Protein AF-A0A5C8C8S9-F1 (afdb_monomer)

Sequence (190 aa):
MDPWLFRRISVRHLIDGDAFDVIGRVIARTDTDVTLMRRDGRVEVVHVAAIAAAREVPEDDGRHRAAHLVSIESLTAMLERVSRPLATGQRVLVADLPQVQGRHTPNDANIQTHVENPHLSAQLTLCGDWLAIDSIRIAPSANRSSACRDLFDVASTWARARGAVHAWMITDESDNELATDLRALGFVEV

Radius of gyration: 20.8 Å; Cα contacts (8 Å, |Δi|>4): 336; chains: 1; bounding box: 56×30×59 Å

Foldseek 3Di:
DPPQAQFWKWFWFDDPNDTDTDTARFPDDDPFWTWGQHLLRDIDIGTPVGTPDMDGDPPCPDPPDFFVNDDPVNVQVLCVVPHNGDDPQKWKWKAFQDADPDDARFDQDWDWDWDDDPFKIWIWIAHRQEIEGEDIDGDPPDDLLVVVVVCCVVSSVVNNVRNHGMYMYMDGNVPVPNVVSVVVVGIDTD

pLDDT: mean 82.8, std 12.2, range [46.91, 96.56]

Structure (mmCIF, N/CA/C/O backbone):
data_AF-A0A5C8C8S9-F1
#
_entry.id   AF-A0A5C8C8S9-F1
#
loop_
_atom_site.group_PDB
_atom_site.id
_atom_site.type_symbol
_atom_site.label_atom_id
_atom_site.label_alt_id
_atom_site.label_comp_id
_atom_site.label_asym_id
_atom_site.label_entity_id
_atom_site.label_seq_id
_atom_site.pdbx_PDB_ins_code
_atom_site.Cartn_x
_atom_site.Cartn_y
_atom_site.Cartn_z
_atom_site.occupancy
_atom_site.B_iso_or_equiv
_atom_site.auth_seq_id
_atom_site.auth_comp_id
_atom_site.auth_asym_id
_atom_site.auth_atom_id
_atom_site.pdbx_PDB_model_num
ATOM 1 N N . MET A 1 1 ? 5.153 -12.048 -33.751 1.00 56.09 1 MET A N 1
ATOM 2 C CA . MET A 1 1 ? 4.842 -11.327 -32.498 1.00 56.09 1 MET A CA 1
ATOM 3 C C . MET A 1 1 ? 6.170 -11.111 -31.793 1.00 56.09 1 MET A C 1
ATOM 5 O O . MET A 1 1 ? 6.908 -12.081 -31.677 1.00 56.09 1 MET A O 1
ATOM 9 N N . ASP A 1 2 ? 6.530 -9.869 -31.462 1.00 71.06 2 ASP A N 1
ATOM 10 C CA . ASP A 1 2 ? 7.829 -9.559 -30.845 1.00 71.06 2 ASP A CA 1
ATOM 11 C C . ASP A 1 2 ? 7.924 -10.240 -29.467 1.00 71.06 2 ASP A C 1
ATOM 13 O O . ASP A 1 2 ? 7.061 -9.987 -28.622 1.00 71.06 2 ASP A O 1
ATOM 17 N N . PRO A 1 3 ? 8.921 -11.113 -29.226 1.00 73.88 3 PRO A N 1
ATOM 18 C CA . PRO A 1 3 ? 9.033 -11.862 -27.975 1.00 73.88 3 PRO A CA 1
ATOM 19 C C . PRO A 1 3 ? 9.260 -10.970 -26.748 1.00 73.88 3 PRO A C 1
ATOM 21 O O . PRO A 1 3 ? 9.065 -11.431 -25.625 1.00 73.88 3 PRO A O 1
ATOM 24 N N . TRP A 1 4 ? 9.676 -9.716 -26.937 1.00 75.12 4 TRP A N 1
ATOM 25 C CA . TRP A 1 4 ? 9.975 -8.791 -25.845 1.00 75.12 4 TRP A CA 1
ATOM 26 C C . TRP A 1 4 ? 8.775 -7.956 -25.422 1.00 75.12 4 TRP A C 1
ATOM 28 O O . TRP A 1 4 ? 8.758 -7.447 -24.303 1.00 75.12 4 TRP A O 1
ATOM 38 N N . LEU A 1 5 ? 7.768 -7.816 -26.285 1.00 79.44 5 LEU A N 1
ATOM 39 C CA . LEU A 1 5 ? 6.645 -6.929 -26.019 1.00 79.44 5 LEU A CA 1
ATOM 40 C C . LEU A 1 5 ? 5.901 -7.377 -24.754 1.00 79.44 5 LEU A C 1
ATOM 42 O O . LEU A 1 5 ? 5.567 -8.549 -24.578 1.00 79.44 5 LEU A O 1
ATOM 46 N N . PHE A 1 6 ? 5.670 -6.425 -23.853 1.00 78.31 6 PHE A N 1
ATOM 47 C CA . PHE A 1 6 ? 5.094 -6.614 -22.522 1.00 78.31 6 PHE A CA 1
ATOM 48 C C . PHE A 1 6 ? 5.935 -7.433 -21.536 1.00 78.31 6 PHE A C 1
ATOM 50 O O . PHE A 1 6 ? 5.461 -7.677 -20.426 1.00 78.31 6 PHE A O 1
ATOM 57 N N . ARG A 1 7 ? 7.169 -7.825 -21.866 1.00 83.31 7 ARG A N 1
ATOM 58 C CA . ARG A 1 7 ? 8.091 -8.473 -20.920 1.00 83.31 7 ARG A CA 1
ATOM 59 C C . ARG A 1 7 ? 8.839 -7.437 -20.092 1.00 83.31 7 ARG A C 1
ATOM 61 O O . ARG A 1 7 ? 9.101 -6.327 -20.558 1.00 83.31 7 ARG A O 1
ATOM 68 N N . ARG A 1 8 ? 9.191 -7.804 -18.859 1.00 87.31 8 ARG A N 1
ATOM 69 C CA . ARG A 1 8 ? 10.126 -7.034 -18.036 1.00 87.31 8 ARG A CA 1
ATOM 70 C C . ARG A 1 8 ? 11.542 -7.386 -18.481 1.00 87.31 8 ARG A C 1
ATOM 72 O O . ARG A 1 8 ? 11.945 -8.544 -18.441 1.00 87.31 8 ARG A O 1
ATOM 79 N N . ILE A 1 9 ? 12.286 -6.390 -18.936 1.00 92.06 9 ILE A N 1
ATOM 80 C CA . ILE A 1 9 ? 13.625 -6.575 -19.491 1.00 92.06 9 ILE A CA 1
ATOM 81 C C . ILE A 1 9 ? 14.579 -5.625 -18.777 1.00 92.06 9 ILE A C 1
ATOM 83 O O . ILE A 1 9 ? 14.240 -4.481 -18.478 1.00 92.06 9 ILE A O 1
ATOM 87 N N . SER A 1 10 ? 15.771 -6.131 -18.477 1.00 94.62 10 SER A N 1
ATOM 88 C CA . SER A 1 10 ? 16.929 -5.312 -18.140 1.00 94.62 10 SER A CA 1
ATOM 89 C C . SER A 1 10 ? 17.723 -5.109 -19.420 1.00 94.62 10 SER A C 1
ATOM 91 O O . SER A 1 10 ? 18.153 -6.085 -20.038 1.00 94.62 10 SER A O 1
ATOM 93 N N . VAL A 1 11 ? 17.870 -3.853 -19.822 1.00 95.88 11 VAL A N 1
ATOM 94 C CA . VAL A 1 11 ? 18.628 -3.426 -20.993 1.00 95.88 11 VAL A CA 1
ATOM 95 C C . VAL A 1 11 ? 19.866 -2.693 -20.504 1.00 95.88 11 VAL A C 1
ATOM 97 O O . VAL A 1 11 ? 19.756 -1.677 -19.823 1.00 95.88 11 VAL A O 1
ATOM 100 N N . ARG A 1 12 ? 21.036 -3.215 -20.865 1.00 96.56 12 ARG A N 1
ATOM 101 C CA . ARG A 1 12 ? 22.310 -2.521 -20.728 1.00 96.56 12 ARG A CA 1
ATOM 102 C C . ARG A 1 12 ? 22.581 -1.751 -22.006 1.00 96.56 12 ARG A C 1
ATOM 104 O O . ARG A 1 12 ? 22.681 -2.374 -23.066 1.00 96.56 12 ARG A O 1
ATOM 111 N N . HIS A 1 13 ? 22.738 -0.439 -21.914 1.00 95.62 13 HIS A N 1
ATOM 112 C CA . HIS A 1 13 ? 23.039 0.411 -23.059 1.00 95.62 13 HIS A CA 1
ATOM 113 C C . HIS A 1 13 ? 24.236 1.320 -22.809 1.00 95.62 13 HIS A C 1
ATOM 115 O O . HIS A 1 13 ? 24.538 1.667 -21.669 1.00 95.62 13 HIS A O 1
ATOM 121 N N . LEU A 1 14 ? 24.941 1.646 -23.888 1.00 95.19 14 LEU A N 1
ATOM 122 C CA . LEU A 1 14 ? 26.133 2.479 -23.870 1.00 95.19 14 LEU A CA 1
ATOM 123 C C . LEU A 1 14 ? 25.770 3.920 -24.229 1.00 95.19 14 LEU A C 1
ATOM 125 O O . LEU A 1 14 ? 25.164 4.161 -25.272 1.00 95.19 14 LEU A O 1
ATOM 129 N N . ILE A 1 15 ? 26.172 4.869 -23.388 1.00 91.81 15 ILE A N 1
ATOM 130 C CA . ILE A 1 15 ? 26.107 6.308 -23.665 1.00 91.81 15 ILE A CA 1
ATOM 131 C C . ILE A 1 15 ? 27.529 6.834 -23.530 1.00 91.81 15 ILE A C 1
ATOM 133 O O . ILE A 1 15 ? 28.137 6.675 -22.478 1.00 91.81 15 ILE A O 1
ATOM 137 N N . ASP A 1 16 ? 28.081 7.392 -24.608 1.00 91.94 16 ASP A N 1
ATOM 138 C CA . ASP A 1 16 ? 29.443 7.948 -24.643 1.00 91.94 16 ASP A CA 1
ATOM 139 C C . ASP A 1 16 ? 30.546 6.992 -24.134 1.00 91.94 16 ASP A C 1
ATOM 141 O O . ASP A 1 16 ? 31.594 7.410 -23.653 1.00 91.94 16 ASP A O 1
ATOM 145 N N . GLY A 1 17 ? 30.323 5.680 -24.284 1.00 88.44 17 GLY A N 1
ATOM 146 C CA . GLY A 1 17 ? 31.242 4.623 -23.845 1.00 88.44 17 GLY A CA 1
ATOM 147 C C . GLY A 1 17 ? 30.972 4.080 -22.439 1.00 88.44 17 GLY A C 1
ATOM 148 O O . GLY A 1 17 ? 31.482 3.009 -22.108 1.00 88.44 17 GLY A O 1
ATOM 149 N N . ASP A 1 18 ? 30.121 4.740 -21.656 1.00 92.94 18 ASP A N 1
ATOM 150 C CA . ASP A 1 18 ? 29.716 4.300 -20.323 1.00 92.94 18 ASP A CA 1
ATOM 151 C C . ASP A 1 18 ? 28.475 3.403 -20.379 1.00 92.94 18 ASP A C 1
ATOM 153 O O . ASP A 1 18 ? 27.548 3.627 -21.160 1.00 92.94 18 ASP A O 1
ATOM 157 N N . ALA A 1 19 ? 28.448 2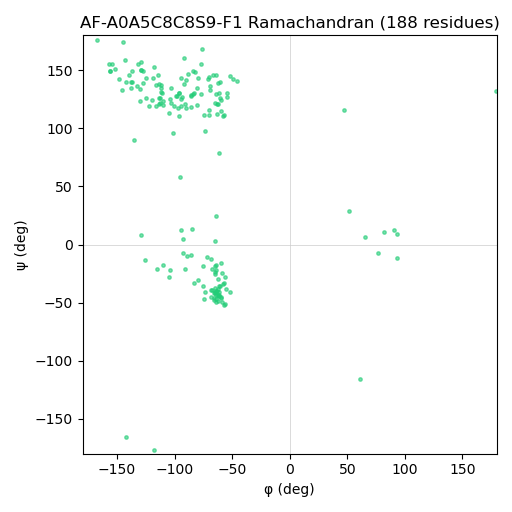.366 -19.539 1.00 94.88 19 ALA A N 1
ATOM 158 C CA . ALA A 1 19 ? 27.356 1.399 -19.493 1.00 94.88 19 ALA A CA 1
ATOM 159 C C . ALA A 1 19 ? 26.310 1.764 -18.435 1.00 94.88 19 ALA A C 1
ATOM 161 O O . ALA A 1 19 ? 26.614 1.852 -17.246 1.00 94.88 19 ALA A O 1
ATOM 162 N N . PHE A 1 20 ? 25.056 1.862 -18.868 1.00 93.56 20 PHE A N 1
ATOM 163 C CA . PHE A 1 20 ? 23.894 2.115 -18.026 1.00 93.56 20 PHE A CA 1
ATOM 164 C C . PHE A 1 20 ? 22.919 0.947 -18.116 1.00 93.56 20 PHE A C 1
ATOM 166 O O . PHE A 1 20 ? 22.741 0.354 -19.179 1.00 93.56 20 PHE A O 1
ATOM 173 N N . ASP A 1 21 ? 22.276 0.616 -16.998 1.00 93.00 21 ASP A N 1
ATOM 174 C CA . ASP A 1 21 ? 21.258 -0.428 -16.938 1.00 93.00 21 ASP A CA 1
ATOM 175 C C . ASP A 1 21 ? 19.879 0.210 -16.712 1.00 93.00 21 ASP A C 1
ATOM 177 O O . ASP A 1 21 ? 19.642 0.900 -15.718 1.00 93.00 21 ASP A O 1
ATOM 181 N N . VAL A 1 22 ? 18.944 -0.065 -17.619 1.00 93.50 22 VAL A N 1
ATOM 182 C CA . VAL A 1 22 ? 17.534 0.321 -17.513 1.00 93.50 22 VAL A CA 1
ATOM 183 C C . VAL A 1 22 ? 16.705 -0.940 -17.335 1.00 93.50 22 VAL A C 1
ATOM 185 O O . VAL A 1 22 ? 16.857 -1.913 -18.071 1.00 93.50 22 VAL A O 1
ATOM 188 N N . ILE A 1 23 ? 15.807 -0.939 -16.352 1.00 91.38 23 ILE A N 1
ATOM 189 C CA . ILE A 1 23 ? 14.879 -2.046 -16.113 1.00 91.38 23 ILE A CA 1
ATOM 190 C C . ILE A 1 23 ? 13.458 -1.521 -16.254 1.00 91.38 23 ILE A C 1
ATOM 192 O O . ILE A 1 23 ? 13.059 -0.594 -15.549 1.00 91.38 23 ILE A O 1
ATOM 196 N N . GLY A 1 24 ? 12.680 -2.150 -17.128 1.00 88.94 24 GLY A N 1
ATOM 197 C CA . GLY A 1 24 ? 11.291 -1.772 -17.347 1.00 88.94 24 GLY A CA 1
ATOM 198 C C . GLY A 1 24 ? 10.517 -2.803 -18.154 1.00 88.94 24 GLY A C 1
ATOM 199 O O . GLY A 1 24 ? 11.065 -3.812 -18.601 1.00 88.94 24 GLY A O 1
ATOM 200 N N . ARG A 1 25 ? 9.218 -2.562 -18.318 1.00 87.50 25 ARG A N 1
ATOM 201 C CA . ARG A 1 25 ? 8.359 -3.340 -19.211 1.00 87.50 25 ARG A CA 1
ATOM 202 C C . ARG A 1 25 ? 8.462 -2.768 -20.620 1.00 87.50 25 ARG A C 1
ATOM 204 O O . ARG A 1 25 ? 8.252 -1.573 -20.793 1.00 87.50 25 ARG A O 1
ATOM 211 N N . VAL A 1 26 ? 8.741 -3.599 -21.621 1.00 92.06 26 VAL A N 1
ATOM 212 C CA . VAL A 1 26 ? 8.756 -3.141 -23.018 1.00 92.06 26 VAL A CA 1
ATOM 213 C C . VAL A 1 26 ? 7.327 -2.843 -23.460 1.00 92.06 26 VAL A C 1
ATOM 215 O O . VAL A 1 26 ? 6.487 -3.744 -23.497 1.00 92.06 26 VAL A O 1
ATOM 218 N N . ILE A 1 27 ? 7.048 -1.582 -23.776 1.00 88.81 27 ILE A N 1
ATOM 219 C CA . ILE A 1 27 ? 5.725 -1.120 -24.224 1.00 88.81 27 ILE A CA 1
ATOM 220 C C . ILE A 1 27 ? 5.674 -0.873 -25.732 1.00 88.81 27 ILE A C 1
ATOM 222 O O . ILE A 1 27 ? 4.601 -0.937 -26.325 1.00 88.81 27 ILE A O 1
ATOM 226 N N . ALA A 1 28 ? 6.829 -0.648 -26.356 1.00 87.50 28 ALA A N 1
ATOM 227 C CA . ALA A 1 28 ? 6.979 -0.576 -27.800 1.00 87.50 28 ALA A CA 1
ATOM 228 C C . ALA A 1 28 ? 8.397 -0.994 -28.194 1.00 87.50 28 ALA A C 1
ATOM 230 O O . ALA A 1 28 ? 9.349 -0.818 -27.429 1.00 87.50 28 ALA A O 1
ATOM 231 N N . ARG A 1 29 ? 8.531 -1.548 -29.396 1.00 91.69 29 ARG A N 1
ATOM 232 C CA . ARG A 1 29 ? 9.820 -1.840 -30.010 1.00 91.69 29 ARG A CA 1
ATOM 233 C C . ARG A 1 29 ? 9.716 -1.649 -31.515 1.00 91.69 29 ARG A C 1
ATOM 235 O O . ARG A 1 29 ? 8.764 -2.115 -32.138 1.00 91.69 29 ARG A O 1
ATOM 242 N N . THR A 1 30 ? 10.690 -0.945 -32.064 1.00 92.06 30 THR A N 1
ATOM 243 C CA . THR A 1 30 ? 10.911 -0.774 -33.498 1.00 92.06 30 THR A CA 1
ATOM 244 C C . THR A 1 30 ? 12.271 -1.373 -33.857 1.00 92.06 30 THR A C 1
ATOM 246 O O . THR A 1 30 ? 12.973 -1.923 -33.003 1.00 92.06 30 THR A O 1
ATOM 249 N N . ASP A 1 31 ? 12.668 -1.250 -35.120 1.00 92.19 31 ASP A N 1
ATOM 250 C CA . ASP A 1 31 ? 14.007 -1.650 -35.557 1.00 92.19 31 ASP A CA 1
ATOM 251 C C . ASP A 1 31 ? 15.110 -0.751 -34.966 1.00 92.19 31 ASP A C 1
ATOM 253 O O . ASP A 1 31 ? 16.269 -1.158 -34.887 1.00 92.19 31 ASP A O 1
ATOM 257 N N . THR A 1 32 ? 14.757 0.462 -34.528 1.00 95.38 32 THR A N 1
ATOM 258 C CA . THR A 1 32 ? 15.695 1.469 -34.012 1.00 95.38 32 THR A CA 1
ATOM 259 C C . THR A 1 32 ? 15.652 1.616 -32.503 1.00 95.38 32 THR A C 1
ATOM 261 O O . THR A 1 32 ? 16.673 1.966 -31.916 1.00 95.38 32 THR A O 1
ATOM 264 N N . ASP A 1 33 ? 14.513 1.331 -31.868 1.00 95.56 33 ASP A N 1
ATOM 265 C CA . ASP A 1 33 ? 14.248 1.731 -30.489 1.00 95.56 33 ASP A CA 1
ATOM 266 C C . ASP A 1 33 ? 13.538 0.649 -29.679 1.00 95.56 33 ASP A C 1
ATOM 268 O O . ASP A 1 33 ? 12.669 -0.077 -30.166 1.00 95.56 33 ASP A O 1
ATOM 272 N N . VAL A 1 34 ? 13.868 0.598 -28.392 1.00 95.00 34 VAL A N 1
ATOM 273 C CA . VAL A 1 34 ? 13.127 -0.138 -27.369 1.00 95.00 34 VAL A CA 1
ATOM 274 C C . VAL A 1 34 ? 12.586 0.868 -26.365 1.00 95.00 34 VAL A C 1
ATOM 276 O O . VAL A 1 34 ? 13.346 1.570 -25.703 1.00 95.00 34 VAL A O 1
ATOM 279 N N . THR A 1 35 ? 11.265 0.929 -26.233 1.00 94.25 35 THR A N 1
ATOM 280 C CA . THR A 1 35 ? 10.593 1.787 -25.257 1.00 94.25 35 THR A CA 1
ATOM 281 C C . THR A 1 35 ? 10.240 0.973 -24.019 1.00 94.25 35 THR A C 1
ATOM 283 O O . THR A 1 35 ? 9.448 0.027 -24.088 1.00 94.25 35 THR A O 1
ATOM 286 N N . LEU A 1 36 ? 10.813 1.352 -22.878 1.00 92.81 36 LEU A N 1
ATOM 287 C CA . LEU A 1 36 ? 10.603 0.708 -21.587 1.00 92.81 36 LEU A CA 1
ATOM 288 C C . LEU A 1 36 ? 9.816 1.625 -20.652 1.00 92.81 36 LEU A C 1
ATOM 290 O O . LEU A 1 36 ? 10.197 2.768 -20.427 1.00 92.81 36 LEU A O 1
ATOM 294 N N . MET A 1 37 ? 8.759 1.103 -20.040 1.00 86.19 37 MET A N 1
ATOM 295 C CA . MET A 1 37 ? 8.112 1.736 -18.895 1.00 86.19 37 MET A CA 1
ATOM 296 C C . MET A 1 37 ? 8.770 1.235 -17.608 1.00 86.19 37 MET A C 1
ATOM 298 O O . MET A 1 37 ? 8.760 0.034 -17.317 1.00 86.19 37 MET A O 1
ATOM 302 N N . ARG A 1 38 ? 9.383 2.148 -16.860 1.00 84.06 38 ARG A N 1
ATOM 303 C CA . ARG A 1 38 ? 10.052 1.886 -15.582 1.00 84.06 38 ARG A CA 1
ATOM 304 C C . ARG A 1 38 ? 9.016 1.704 -14.465 1.00 84.06 38 ARG A C 1
ATOM 306 O O . ARG A 1 38 ? 7.830 1.968 -14.644 1.00 84.06 38 ARG A O 1
ATOM 313 N N . ARG A 1 39 ? 9.460 1.222 -13.297 1.00 73.00 39 ARG A N 1
ATOM 314 C CA . ARG A 1 39 ? 8.580 0.981 -12.132 1.00 73.00 39 ARG A CA 1
ATOM 315 C C . ARG A 1 39 ? 7.924 2.261 -11.600 1.00 73.00 39 ARG A C 1
ATOM 317 O O . ARG A 1 39 ? 6.841 2.179 -11.047 1.00 73.00 39 ARG A O 1
ATOM 324 N N . ASP A 1 40 ? 8.582 3.403 -11.755 1.00 68.69 40 ASP A N 1
ATOM 325 C CA . ASP A 1 40 ? 8.107 4.732 -11.350 1.00 68.69 40 ASP A CA 1
ATOM 326 C C . ASP A 1 40 ? 7.198 5.398 -12.405 1.00 68.69 40 ASP A C 1
ATOM 328 O O . ASP A 1 40 ? 7.002 6.611 -12.369 1.00 68.69 40 ASP A O 1
ATOM 332 N N . GLY A 1 41 ? 6.720 4.633 -13.395 1.00 66.62 41 GLY A N 1
ATOM 333 C CA . GLY A 1 41 ? 5.855 5.115 -14.474 1.00 66.62 41 GLY A CA 1
ATOM 334 C C . GLY A 1 41 ? 6.578 5.908 -15.568 1.00 66.62 41 GLY A C 1
ATOM 335 O O . GLY A 1 41 ? 5.985 6.202 -16.607 1.00 66.62 41 GLY A O 1
ATOM 336 N N . ARG A 1 42 ? 7.869 6.233 -15.396 1.00 77.25 42 ARG A N 1
ATOM 337 C CA . ARG A 1 42 ? 8.642 6.958 -16.413 1.00 77.25 42 ARG A CA 1
ATOM 338 C C . ARG A 1 42 ? 8.908 6.080 -17.629 1.00 77.25 42 ARG A C 1
ATOM 340 O O . ARG A 1 42 ? 9.168 4.882 -17.512 1.00 77.25 42 ARG A O 1
ATOM 347 N N . VAL A 1 43 ? 8.887 6.699 -18.804 1.00 86.56 43 VAL A N 1
ATOM 348 C CA . VAL A 1 43 ? 9.206 6.037 -20.069 1.00 86.56 43 VAL A CA 1
ATOM 349 C C . VAL A 1 43 ? 10.645 6.349 -20.450 1.00 86.56 43 VAL A C 1
ATOM 351 O O . VAL A 1 43 ? 11.037 7.510 -20.508 1.00 86.56 43 VAL A O 1
ATOM 354 N N . GLU A 1 44 ? 11.408 5.301 -20.729 1.00 92.75 44 GLU A N 1
ATOM 355 C CA . GLU A 1 44 ? 12.769 5.369 -21.243 1.00 92.75 44 GLU A CA 1
ATOM 356 C C . GLU A 1 44 ? 12.791 4.839 -22.679 1.00 92.75 44 GLU A C 1
ATOM 358 O O . GLU A 1 44 ? 12.182 3.806 -22.974 1.00 92.75 44 GLU A O 1
ATOM 363 N N . VAL A 1 45 ? 13.509 5.519 -23.570 1.00 95.50 45 VAL A N 1
ATOM 364 C CA . VAL A 1 45 ? 13.736 5.057 -24.943 1.00 95.50 45 VAL A CA 1
ATOM 365 C C . VAL A 1 45 ? 15.208 4.718 -25.092 1.00 95.50 45 VAL A C 1
ATOM 367 O O . VAL A 1 45 ? 16.071 5.565 -24.882 1.00 95.50 45 VAL A O 1
ATOM 370 N N . VAL A 1 46 ? 15.491 3.471 -25.456 1.00 96.38 46 VAL A N 1
ATOM 371 C CA . VAL A 1 46 ? 16.851 2.983 -25.668 1.00 96.38 46 VAL A CA 1
ATOM 372 C C . VAL A 1 46 ? 17.032 2.644 -27.140 1.00 96.38 46 VAL A C 1
ATOM 374 O O . VAL A 1 46 ? 16.338 1.773 -27.665 1.00 96.38 46 VAL A O 1
ATOM 377 N N . HIS A 1 47 ? 17.994 3.294 -27.793 1.00 96.12 47 HIS A N 1
ATOM 378 C CA . HIS A 1 47 ? 18.370 2.960 -29.164 1.00 96.12 47 HIS A CA 1
ATOM 379 C C . HIS A 1 47 ? 18.946 1.543 -29.236 1.00 96.12 47 HIS A C 1
ATOM 381 O O . HIS A 1 47 ? 19.890 1.215 -28.518 1.00 96.12 47 HIS A O 1
ATOM 387 N N . VAL A 1 48 ? 18.434 0.720 -30.151 1.00 94.62 48 VAL A N 1
ATOM 388 C CA . VAL A 1 48 ? 18.867 -0.671 -30.372 1.00 94.62 48 VAL A CA 1
ATOM 389 C C . VAL A 1 48 ? 20.372 -0.751 -30.633 1.00 94.62 48 VAL A C 1
ATOM 391 O O . VAL A 1 48 ? 21.033 -1.639 -30.105 1.00 94.62 48 VAL A O 1
ATOM 394 N N . ALA A 1 49 ? 20.930 0.213 -31.371 1.00 95.75 49 ALA A N 1
ATOM 395 C CA . ALA A 1 49 ? 22.365 0.288 -31.655 1.00 95.75 49 ALA A CA 1
ATOM 396 C C . ALA A 1 49 ? 23.237 0.518 -30.405 1.00 95.75 49 ALA A C 1
ATOM 398 O O . ALA A 1 49 ? 24.416 0.175 -30.413 1.00 95.75 49 ALA A O 1
ATOM 399 N N . ALA A 1 50 ? 22.668 1.082 -29.337 1.00 95.31 50 ALA A N 1
ATOM 400 C CA . ALA A 1 50 ? 23.361 1.317 -28.076 1.00 95.31 50 ALA A CA 1
ATOM 401 C C . ALA A 1 50 ? 23.254 0.129 -27.106 1.00 95.31 50 ALA A C 1
ATOM 403 O O . ALA A 1 50 ? 23.932 0.126 -26.081 1.00 95.31 50 ALA A O 1
ATOM 404 N N . ILE A 1 51 ? 22.412 -0.873 -27.387 1.00 95.88 51 ILE A N 1
ATOM 405 C CA . ILE A 1 51 ? 22.186 -2.006 -26.483 1.00 95.88 51 ILE A CA 1
ATOM 406 C C . ILE A 1 51 ? 23.389 -2.952 -26.525 1.00 95.88 51 ILE A C 1
ATOM 408 O O . ILE A 1 51 ? 23.609 -3.663 -27.502 1.00 95.88 51 ILE A O 1
ATOM 412 N N . ALA A 1 52 ? 24.132 -3.011 -25.423 1.00 95.94 52 ALA A N 1
ATOM 413 C CA . ALA A 1 52 ? 25.233 -3.953 -25.244 1.00 95.94 52 ALA A CA 1
ATOM 414 C C . ALA A 1 52 ? 24.746 -5.332 -24.773 1.00 95.94 52 ALA A C 1
ATOM 416 O O . ALA A 1 52 ? 25.342 -6.354 -25.108 1.00 95.94 52 ALA A O 1
ATOM 417 N N . ALA A 1 53 ? 23.670 -5.375 -23.982 1.00 95.56 53 ALA A N 1
ATOM 418 C CA . ALA A 1 53 ? 23.047 -6.618 -23.545 1.00 95.56 53 ALA A CA 1
ATOM 419 C C . ALA A 1 53 ? 21.576 -6.396 -23.183 1.00 95.56 53 ALA A C 1
ATOM 421 O O . ALA A 1 53 ? 21.199 -5.342 -22.678 1.00 95.56 53 ALA A O 1
ATOM 422 N N . ALA A 1 54 ? 20.750 -7.420 -23.372 1.00 93.69 54 ALA A N 1
ATOM 423 C CA . ALA A 1 54 ? 19.384 -7.442 -22.869 1.00 93.69 54 ALA A CA 1
ATOM 424 C C . ALA A 1 54 ? 19.077 -8.820 -22.290 1.00 93.69 54 ALA A C 1
ATOM 426 O O . ALA A 1 54 ? 19.466 -9.842 -22.859 1.00 93.69 54 ALA A O 1
ATOM 427 N N . ARG A 1 55 ? 18.372 -8.853 -21.160 1.00 93.69 55 ARG A N 1
ATOM 428 C CA . ARG A 1 55 ? 17.877 -10.100 -20.569 1.00 93.69 55 ARG A CA 1
ATOM 429 C C . ARG A 1 55 ? 16.450 -9.936 -20.084 1.00 93.69 55 ARG A C 1
ATOM 431 O O . ARG A 1 55 ? 16.113 -8.912 -19.483 1.00 93.69 55 ARG A O 1
ATOM 438 N N . GLU A 1 56 ? 15.639 -10.966 -20.304 1.00 90.00 56 GLU A N 1
ATOM 439 C CA . GLU A 1 56 ? 14.364 -11.078 -19.605 1.00 90.00 56 GLU A CA 1
ATOM 440 C C . GLU A 1 56 ? 14.661 -11.152 -18.107 1.00 90.00 56 GLU A C 1
ATOM 442 O O . GLU A 1 56 ? 15.493 -11.936 -17.642 1.00 90.00 56 GLU A O 1
ATOM 447 N N . VAL A 1 57 ? 14.022 -10.261 -17.365 1.00 83.81 57 VAL A N 1
ATOM 448 C CA . VAL A 1 57 ? 14.012 -10.294 -15.913 1.00 83.81 57 VAL A CA 1
ATOM 449 C C . VAL A 1 57 ? 12.667 -10.903 -15.564 1.00 83.81 57 VAL A C 1
ATOM 451 O O . VAL A 1 57 ? 11.654 -10.315 -15.955 1.00 83.81 57 VAL A O 1
ATOM 454 N N . PRO A 1 58 ? 12.625 -12.056 -14.868 1.00 75.62 58 PRO A N 1
ATOM 455 C CA . PRO A 1 58 ? 11.373 -12.578 -14.347 1.00 75.62 58 PRO A CA 1
ATOM 456 C C . PRO A 1 58 ? 10.600 -11.446 -13.678 1.00 75.62 58 PRO A C 1
ATOM 458 O O . PRO A 1 58 ? 11.201 -10.574 -13.038 1.00 75.62 58 PRO A O 1
ATOM 461 N N . GLU A 1 59 ? 9.281 -11.413 -13.858 1.00 62.75 59 GLU A N 1
ATOM 462 C CA . GLU A 1 59 ? 8.482 -10.576 -12.977 1.00 62.75 59 GLU A CA 1
ATOM 463 C C . GLU A 1 59 ? 8.796 -11.055 -11.563 1.00 62.75 59 GLU A C 1
ATOM 465 O O . GLU A 1 59 ? 8.585 -12.212 -11.219 1.00 62.75 59 GLU A O 1
ATOM 470 N N . ASP A 1 60 ? 9.480 -10.201 -10.809 1.00 55.38 60 ASP A N 1
ATOM 471 C CA . ASP A 1 60 ? 9.702 -10.443 -9.401 1.00 55.38 60 ASP A CA 1
ATOM 472 C C . ASP A 1 60 ? 8.292 -10.532 -8.815 1.00 55.38 60 ASP A C 1
ATOM 474 O O . ASP A 1 60 ? 7.580 -9.525 -8.841 1.00 55.38 60 ASP A O 1
ATOM 478 N N . ASP A 1 61 ? 7.889 -11.702 -8.307 1.00 47.94 61 ASP A N 1
ATOM 479 C CA . ASP A 1 61 ? 6.665 -11.914 -7.505 1.00 47.94 61 ASP A CA 1
ATOM 480 C C . ASP A 1 61 ? 6.727 -11.134 -6.170 1.00 47.94 61 ASP A C 1
ATOM 482 O O . ASP A 1 61 ? 6.114 -11.501 -5.174 1.00 47.94 61 ASP A O 1
ATOM 486 N N . GLY A 1 62 ? 7.531 -10.069 -6.156 1.00 48.62 62 GLY A N 1
ATOM 487 C CA . GLY A 1 62 ? 8.070 -9.353 -5.036 1.00 48.62 62 GLY A CA 1
ATOM 488 C C . GLY A 1 62 ? 8.654 -10.305 -4.006 1.00 48.62 62 GLY A C 1
ATOM 489 O O . GLY A 1 62 ? 7.949 -10.933 -3.218 1.00 48.62 62 GLY A O 1
ATOM 490 N N . ARG A 1 63 ? 9.966 -10.227 -3.797 1.00 48.03 63 ARG A N 1
ATOM 491 C CA . ARG A 1 63 ? 10.391 -10.147 -2.394 1.00 48.03 63 ARG A CA 1
ATOM 492 C C . ARG A 1 63 ? 9.785 -8.871 -1.812 1.00 48.03 63 ARG A C 1
ATOM 494 O O . ARG A 1 63 ? 10.437 -7.832 -1.750 1.00 48.03 63 ARG A O 1
ATOM 501 N N . HIS A 1 64 ? 8.502 -8.943 -1.468 1.00 58.34 64 HIS A N 1
ATOM 502 C CA . HIS A 1 64 ? 7.796 -7.908 -0.753 1.00 58.34 64 HIS A CA 1
ATOM 503 C C . HIS A 1 64 ? 8.481 -7.820 0.599 1.00 58.34 64 HIS A C 1
ATOM 505 O O . HIS A 1 64 ? 8.512 -8.771 1.382 1.00 58.34 64 HIS A O 1
ATOM 511 N N . ARG A 1 65 ? 9.151 -6.692 0.808 1.00 58.84 65 ARG A N 1
ATOM 512 C CA . ARG A 1 65 ? 9.717 -6.351 2.101 1.00 58.84 65 ARG A CA 1
ATOM 513 C C . ARG A 1 65 ? 8.525 -6.248 3.044 1.00 58.84 65 ARG A C 1
ATOM 515 O O . ARG A 1 65 ? 7.617 -5.484 2.751 1.00 58.84 65 ARG A O 1
ATOM 522 N N . ALA A 1 66 ? 8.510 -7.052 4.104 1.00 67.88 66 ALA A N 1
ATOM 523 C CA . ALA A 1 66 ? 7.417 -7.040 5.071 1.00 67.88 66 ALA A CA 1
ATOM 524 C C . ALA A 1 66 ? 7.117 -5.599 5.511 1.00 67.88 66 ALA A C 1
ATOM 526 O O . ALA A 1 66 ? 8.054 -4.808 5.656 1.00 67.88 66 ALA A O 1
ATOM 527 N N . ALA A 1 67 ? 5.844 -5.260 5.711 1.00 73.31 67 ALA A N 1
ATOM 528 C CA . ALA A 1 67 ? 5.396 -3.885 5.935 1.00 73.31 67 ALA A CA 1
ATOM 529 C C . ALA A 1 67 ? 6.186 -3.195 7.062 1.00 73.31 67 ALA A C 1
ATOM 531 O O . ALA A 1 67 ? 6.625 -2.057 6.924 1.00 73.31 67 ALA A O 1
ATOM 532 N N . HIS A 1 68 ? 6.461 -3.937 8.137 1.00 73.06 68 HIS A N 1
ATOM 533 C CA . HIS A 1 68 ? 7.212 -3.482 9.312 1.00 73.06 68 HIS A CA 1
ATOM 534 C C . HIS A 1 68 ? 8.703 -3.210 9.062 1.00 73.06 68 HIS A C 1
ATOM 536 O O . HIS A 1 68 ? 9.387 -2.650 9.912 1.00 73.06 68 HIS A O 1
ATOM 542 N N . LEU A 1 69 ? 9.242 -3.635 7.919 1.00 75.38 69 LEU A N 1
ATOM 543 C CA . LEU A 1 69 ? 10.620 -3.359 7.525 1.00 75.38 69 LEU A CA 1
ATOM 544 C C . LEU A 1 69 ? 10.734 -2.093 6.673 1.00 75.38 69 LEU A C 1
ATOM 546 O O . LEU A 1 69 ? 11.863 -1.709 6.355 1.00 75.38 69 LEU A O 1
ATOM 550 N N . VAL A 1 70 ? 9.629 -1.473 6.249 1.00 74.62 70 VAL A N 1
ATOM 551 C CA . VAL A 1 70 ? 9.658 -0.200 5.516 1.00 74.62 70 VAL A CA 1
ATOM 552 C C . VAL A 1 70 ? 10.116 0.910 6.456 1.00 74.62 70 VAL A C 1
ATOM 554 O O . VAL A 1 70 ? 9.670 0.990 7.594 1.00 74.62 70 VAL A O 1
ATOM 557 N N . SER A 1 71 ? 11.054 1.749 6.001 1.00 74.25 71 SER A N 1
ATOM 558 C CA . SER A 1 71 ? 11.549 2.836 6.846 1.00 74.25 71 SER A CA 1
ATOM 559 C C . SER A 1 71 ? 10.447 3.857 7.104 1.00 74.25 71 SER A C 1
ATOM 561 O O . SER A 1 71 ? 9.650 4.162 6.213 1.00 74.25 71 SER A O 1
ATOM 563 N N . ILE A 1 72 ? 10.456 4.445 8.300 1.00 70.62 72 ILE A N 1
ATOM 564 C CA . ILE A 1 72 ? 9.520 5.512 8.659 1.00 70.62 72 ILE A CA 1
ATOM 565 C C . ILE A 1 72 ? 9.598 6.699 7.689 1.00 70.62 72 ILE A C 1
ATOM 567 O O . ILE A 1 72 ? 8.580 7.279 7.356 1.00 70.62 72 ILE A O 1
ATOM 571 N N . GLU A 1 73 ? 10.778 6.998 7.137 1.00 72.38 73 GLU A N 1
ATOM 572 C CA . GLU A 1 73 ? 10.958 8.023 6.100 1.00 72.38 73 GLU A CA 1
ATOM 573 C C . GLU A 1 73 ? 10.172 7.702 4.817 1.00 72.38 73 GLU A C 1
ATOM 575 O O . GLU A 1 73 ? 9.490 8.569 4.272 1.00 72.38 73 GLU A O 1
ATOM 580 N N . SER A 1 74 ? 10.207 6.445 4.359 1.00 73.38 74 SER A N 1
ATOM 581 C CA . SER A 1 74 ? 9.437 6.016 3.183 1.00 73.38 74 SER A CA 1
ATOM 582 C C . SER A 1 74 ? 7.934 6.049 3.461 1.00 73.38 74 SER A C 1
ATOM 584 O O . SER A 1 74 ? 7.161 6.466 2.600 1.00 73.38 74 SER A O 1
ATOM 586 N N . LEU A 1 75 ? 7.518 5.644 4.667 1.00 74.00 75 LEU A N 1
ATOM 587 C CA . LEU A 1 75 ? 6.125 5.743 5.109 1.00 74.00 75 LEU A CA 1
ATOM 588 C C . LEU A 1 75 ? 5.662 7.203 5.163 1.00 74.00 75 LEU A C 1
ATOM 590 O O . LEU A 1 75 ? 4.590 7.504 4.653 1.00 74.00 75 LEU A O 1
ATOM 594 N N . THR A 1 76 ? 6.480 8.119 5.684 1.00 74.25 76 THR A N 1
ATOM 595 C CA . THR A 1 76 ? 6.185 9.559 5.720 1.00 74.25 76 THR A CA 1
ATOM 596 C C . THR A 1 76 ? 6.053 10.151 4.320 1.00 74.25 76 THR A C 1
ATOM 598 O O . THR A 1 76 ? 5.083 10.850 4.046 1.00 74.25 76 THR A O 1
ATOM 601 N N . ALA A 1 77 ? 6.946 9.815 3.388 1.00 76.94 77 ALA A N 1
ATOM 602 C CA . ALA A 1 77 ? 6.808 10.269 2.003 1.00 76.94 77 ALA A CA 1
ATOM 603 C C . ALA A 1 77 ? 5.512 9.745 1.346 1.00 76.94 77 ALA A C 1
ATOM 605 O O . ALA A 1 77 ? 4.864 10.452 0.572 1.00 76.94 77 ALA A O 1
ATOM 606 N N . MET A 1 78 ? 5.098 8.514 1.674 1.00 75.50 78 MET A N 1
ATOM 607 C CA . MET A 1 78 ? 3.800 7.989 1.246 1.00 75.50 78 MET A CA 1
ATOM 608 C C . MET A 1 78 ? 2.634 8.719 1.928 1.00 75.50 78 MET A C 1
ATOM 610 O O . MET A 1 78 ? 1.660 9.018 1.239 1.00 75.50 78 MET A O 1
ATOM 614 N N . LEU A 1 79 ? 2.742 9.061 3.223 1.00 75.56 79 LEU A N 1
ATOM 615 C CA . LEU A 1 79 ? 1.733 9.812 4.002 1.00 75.56 79 LEU A CA 1
ATOM 616 C C . LEU A 1 79 ? 1.439 11.138 3.367 1.00 75.56 79 LEU A C 1
ATOM 618 O O . LEU A 1 79 ? 0.286 11.443 3.101 1.00 75.56 79 LEU A O 1
ATOM 622 N N . GLU A 1 80 ? 2.488 11.896 3.095 1.00 74.94 80 GLU A N 1
ATOM 623 C CA . GLU A 1 80 ? 2.379 13.239 2.546 1.00 74.94 80 GLU A CA 1
ATOM 624 C C . GLU A 1 80 ? 1.751 13.243 1.147 1.00 74.94 80 GLU A C 1
ATOM 626 O O . GLU A 1 80 ? 1.189 14.252 0.725 1.00 74.94 80 GLU A O 1
ATOM 631 N N . ARG A 1 81 ? 1.790 12.112 0.427 1.00 70.38 81 ARG A N 1
ATOM 632 C CA . ARG A 1 81 ? 1.161 11.967 -0.892 1.00 70.38 81 ARG A CA 1
ATOM 633 C C . ARG A 1 81 ? -0.347 11.709 -0.833 1.00 70.38 81 ARG A C 1
ATOM 635 O O . ARG A 1 81 ? -1.044 12.055 -1.787 1.00 70.38 81 ARG A O 1
ATOM 642 N N . VAL A 1 82 ? -0.851 11.055 0.215 1.00 70.31 82 VAL A N 1
ATOM 643 C CA . VAL A 1 82 ? -2.275 10.653 0.314 1.00 70.31 82 VAL A CA 1
ATOM 644 C C . VAL A 1 82 ? -3.044 11.334 1.434 1.00 70.31 82 VAL A C 1
ATOM 646 O O . VAL A 1 82 ? -4.269 11.384 1.399 1.00 70.31 82 VAL A O 1
ATOM 649 N N . SER A 1 83 ? -2.329 11.845 2.423 1.00 67.88 83 SER A N 1
ATOM 650 C CA . SER A 1 83 ? -2.849 12.362 3.676 1.00 67.88 83 SER A CA 1
ATOM 651 C C . SER A 1 83 ? -2.039 13.592 4.096 1.00 67.88 83 SER A C 1
ATOM 653 O O . SER A 1 83 ? -1.319 14.205 3.309 1.00 67.88 83 SER A O 1
ATOM 655 N N . ARG A 1 84 ? -2.198 13.991 5.354 1.00 70.75 84 ARG A N 1
ATOM 656 C CA . ARG A 1 84 ? -1.455 15.080 5.987 1.00 70.75 84 ARG A CA 1
ATOM 657 C C . ARG A 1 84 ? -0.188 14.556 6.680 1.00 70.75 84 ARG A C 1
ATOM 659 O O . ARG A 1 84 ? -0.138 13.373 7.019 1.00 70.75 84 ARG A O 1
ATOM 666 N N . PRO A 1 85 ? 0.795 15.432 6.962 1.00 73.88 85 PRO A N 1
ATOM 667 C CA . PRO A 1 85 ? 1.918 15.088 7.828 1.00 73.88 85 PRO A CA 1
ATOM 668 C C . PRO A 1 85 ? 1.440 14.518 9.169 1.00 73.88 85 PRO A C 1
ATOM 670 O O . PRO A 1 85 ? 0.416 14.963 9.701 1.00 73.88 85 PRO A O 1
ATOM 673 N N . LEU A 1 86 ? 2.188 13.559 9.720 1.00 76.31 86 LEU A N 1
ATOM 674 C CA . LEU A 1 86 ? 1.912 13.013 11.050 1.00 76.31 86 LEU A CA 1
ATOM 675 C C . LEU A 1 86 ? 1.988 14.124 12.095 1.00 76.31 86 LEU A C 1
ATOM 677 O O . LEU A 1 86 ? 3.000 14.815 12.217 1.00 76.31 86 LEU A O 1
ATOM 681 N N . ALA A 1 87 ? 0.915 14.284 12.861 1.00 81.38 87 ALA A N 1
ATOM 682 C CA . ALA A 1 87 ? 0.913 15.161 14.018 1.00 81.38 87 ALA A CA 1
ATOM 683 C C . ALA A 1 87 ? 1.631 14.496 15.202 1.00 81.38 87 ALA A C 1
ATOM 685 O O . ALA A 1 87 ? 1.689 13.270 15.318 1.00 81.38 87 ALA A O 1
ATOM 686 N N . THR A 1 88 ? 2.147 15.317 16.116 1.00 81.44 88 THR A N 1
ATOM 687 C CA . THR A 1 88 ? 2.702 14.847 17.391 1.00 81.44 88 THR A CA 1
ATOM 688 C C . THR A 1 88 ? 1.672 13.996 18.135 1.00 81.44 88 THR A C 1
ATOM 690 O O . THR A 1 88 ? 0.532 14.427 18.295 1.00 81.44 88 THR A O 1
ATOM 693 N N . GLY A 1 89 ? 2.071 12.808 18.599 1.00 81.62 89 GLY A N 1
ATOM 694 C CA . GLY A 1 89 ? 1.166 11.870 19.277 1.00 81.62 89 GLY A CA 1
ATOM 695 C C . GLY A 1 89 ? 0.324 11.011 18.326 1.00 81.62 89 GLY A C 1
ATOM 696 O O . GLY A 1 89 ? -0.604 10.338 18.765 1.00 81.62 89 GLY A O 1
ATOM 697 N N . GLN A 1 90 ? 0.623 11.007 17.025 1.00 85.19 90 GLN A N 1
ATOM 698 C CA . GLN A 1 90 ? 0.093 10.005 16.105 1.00 85.19 90 GLN A CA 1
ATOM 699 C C . GLN A 1 90 ? 1.078 8.847 15.934 1.00 85.19 90 GLN A C 1
ATOM 701 O O . GLN A 1 90 ? 2.291 9.043 15.882 1.00 85.19 90 GLN A O 1
ATOM 706 N N . ARG A 1 91 ? 0.534 7.637 15.818 1.00 86.06 91 ARG A N 1
ATOM 707 C CA . ARG A 1 91 ? 1.255 6.389 15.558 1.00 86.06 91 ARG A CA 1
ATOM 708 C C . ARG A 1 91 ? 0.857 5.850 14.198 1.00 86.06 91 ARG A C 1
ATOM 710 O O . ARG A 1 91 ? -0.302 5.973 13.799 1.00 86.06 91 ARG A O 1
ATOM 717 N N . VAL A 1 92 ? 1.805 5.223 13.512 1.00 88.06 92 VAL A N 1
ATOM 718 C CA . VAL A 1 92 ? 1.541 4.507 12.265 1.00 88.06 92 VAL A CA 1
ATOM 719 C C . VAL A 1 92 ? 1.531 3.021 12.558 1.00 88.06 92 VAL A C 1
ATOM 721 O O . VAL A 1 92 ? 2.509 2.456 13.040 1.00 88.06 92 VAL A O 1
ATOM 724 N N . LEU A 1 93 ? 0.406 2.390 12.253 1.00 90.56 93 LEU A N 1
ATOM 725 C CA . LEU A 1 93 ? 0.255 0.949 12.283 1.00 90.56 93 LEU A CA 1
ATOM 726 C C . LEU A 1 93 ? 0.292 0.430 10.849 1.00 90.56 93 LEU A C 1
ATOM 728 O O . LEU A 1 93 ? -0.396 0.975 9.987 1.00 90.56 93 LEU A O 1
ATOM 732 N N . VAL A 1 94 ? 1.041 -0.640 10.593 1.00 92.06 94 VAL A N 1
ATOM 733 C CA . VAL A 1 94 ? 1.139 -1.290 9.279 1.00 92.06 94 VAL A CA 1
ATOM 734 C C . VAL A 1 94 ? 0.861 -2.784 9.374 1.00 92.06 94 VAL A C 1
ATOM 736 O O . VAL A 1 94 ? 1.177 -3.411 10.379 1.00 92.06 94 VAL A O 1
ATOM 739 N N . ALA A 1 95 ? 0.311 -3.372 8.319 1.00 92.12 95 ALA A N 1
ATOM 740 C CA . ALA A 1 95 ? 0.071 -4.806 8.208 1.00 92.12 95 ALA A CA 1
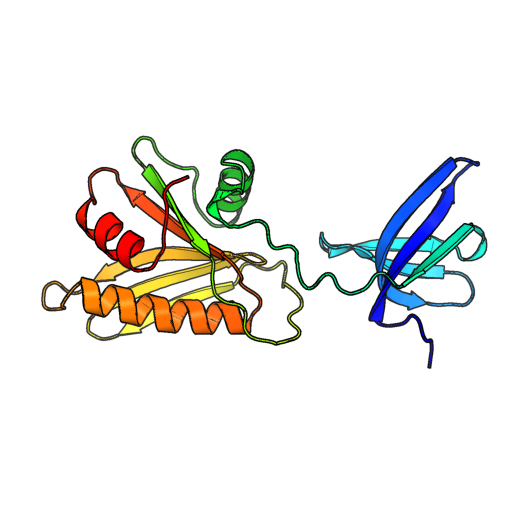ATOM 741 C C . ALA A 1 95 ? 0.449 -5.315 6.815 1.00 92.12 95 ALA A C 1
ATOM 743 O O . ALA A 1 95 ? 0.307 -4.603 5.819 1.00 92.12 95 ALA A O 1
ATOM 744 N N . ASP A 1 96 ? 0.880 -6.571 6.740 1.00 90.19 96 ASP A N 1
ATOM 745 C CA . ASP A 1 96 ? 0.998 -7.287 5.473 1.00 90.19 96 ASP A CA 1
ATOM 746 C C . ASP A 1 96 ? -0.373 -7.828 5.050 1.00 90.19 96 ASP A C 1
ATOM 748 O O . ASP A 1 96 ? -1.100 -8.420 5.851 1.00 90.19 96 ASP A O 1
ATOM 752 N N . LEU A 1 97 ? -0.724 -7.646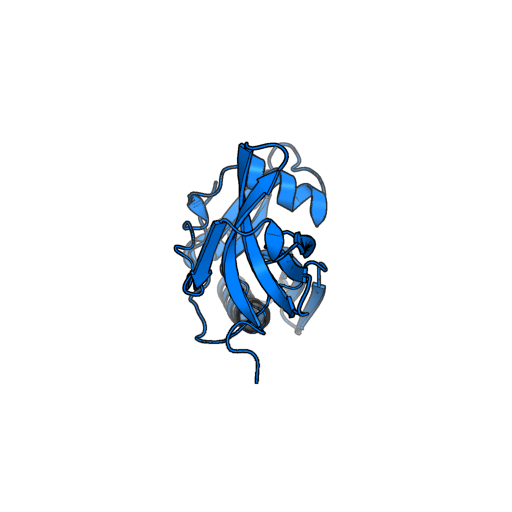 3.777 1.00 86.19 97 LEU A N 1
ATOM 753 C CA . LEU A 1 97 ? -1.910 -8.246 3.181 1.00 86.19 97 LEU A CA 1
ATOM 754 C C . LEU A 1 97 ? -1.507 -9.542 2.465 1.00 86.19 97 LEU A C 1
ATOM 756 O O . LEU A 1 97 ? -0.573 -9.536 1.659 1.00 86.19 97 LEU A O 1
ATOM 760 N N . PRO A 1 98 ? -2.198 -10.670 2.709 1.00 72.88 98 PRO A N 1
ATOM 761 C CA . PRO A 1 98 ? -1.885 -11.915 2.019 1.00 72.88 98 PRO A CA 1
ATOM 762 C C . PRO A 1 98 ? -2.064 -11.744 0.506 1.00 72.88 98 PRO A C 1
ATOM 764 O O . PRO A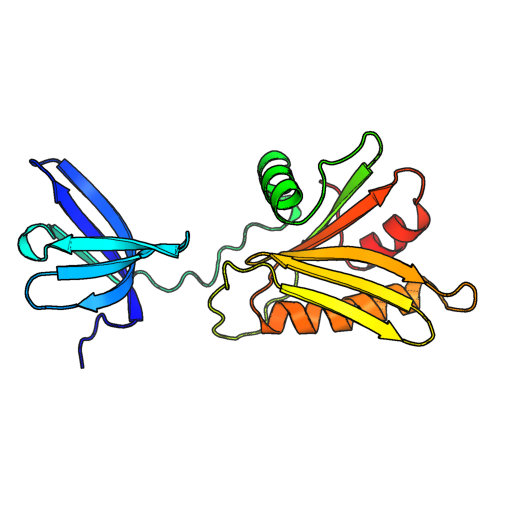 1 98 ? -3.019 -11.125 0.050 1.00 72.88 98 PRO A O 1
ATOM 767 N N . GLN A 1 99 ? -1.182 -12.310 -0.310 1.00 62.47 99 GLN A N 1
ATOM 768 C CA . GLN A 1 99 ? -1.292 -12.171 -1.766 1.00 62.47 99 GLN A CA 1
ATOM 769 C C . GLN A 1 99 ? -2.571 -12.839 -2.299 1.00 62.47 99 GLN A C 1
ATOM 771 O O . GLN A 1 99 ? -3.023 -13.860 -1.776 1.00 62.47 99 GLN A O 1
ATOM 776 N N . VAL A 1 100 ? -3.175 -12.264 -3.339 1.00 56.84 100 VAL A N 1
ATOM 777 C CA . VAL A 1 100 ? -4.086 -12.997 -4.234 1.00 56.84 100 VAL A CA 1
ATOM 778 C C . VAL A 1 100 ? -3.285 -13.257 -5.499 1.00 56.84 100 VAL A C 1
ATOM 780 O O . VAL A 1 100 ? -2.744 -12.315 -6.069 1.00 56.84 100 VAL A O 1
ATOM 783 N N . GLN A 1 101 ? -3.174 -14.515 -5.933 1.00 48.44 101 GLN A N 1
ATOM 784 C CA . GLN A 1 101 ? -2.540 -14.825 -7.216 1.00 48.44 101 GLN A C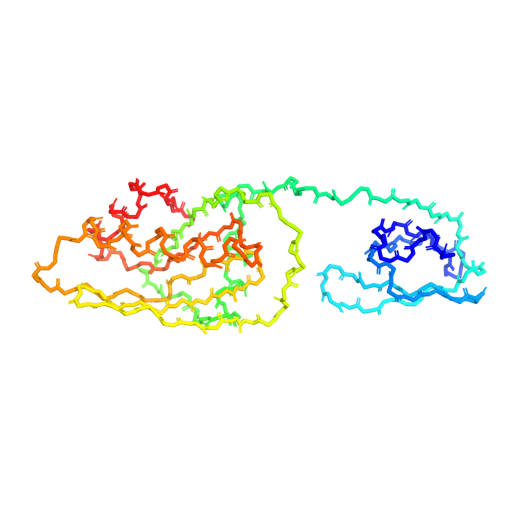A 1
ATOM 785 C C . GLN A 1 101 ? -3.287 -14.081 -8.327 1.00 48.44 101 GLN A C 1
ATOM 787 O O . GLN A 1 101 ? -4.445 -14.379 -8.616 1.00 48.44 101 GLN A O 1
ATOM 792 N N . GLY A 1 102 ? -2.642 -13.080 -8.919 1.00 48.78 102 GLY A N 1
ATOM 793 C CA . GLY A 1 102 ? -3.301 -12.199 -9.868 1.00 48.78 102 GLY A CA 1
ATOM 794 C C . GLY A 1 102 ? -2.364 -11.127 -10.399 1.00 48.78 102 GLY A C 1
ATOM 795 O O . GLY A 1 102 ? -1.650 -10.459 -9.660 1.00 48.78 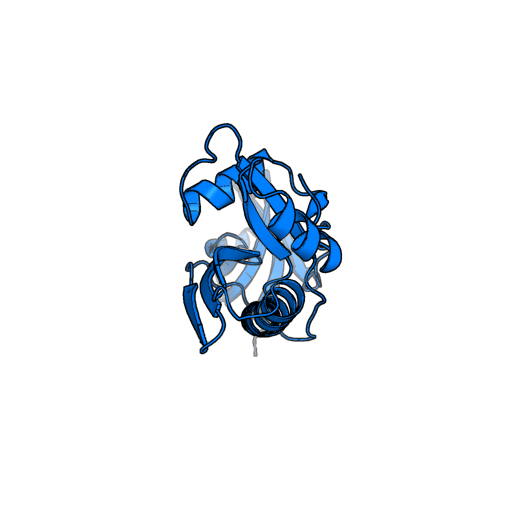102 GLY A O 1
ATOM 796 N N . ARG A 1 103 ? -2.373 -10.972 -11.720 1.00 46.91 103 ARG A N 1
ATOM 797 C CA . ARG A 1 103 ? -1.574 -9.997 -12.458 1.00 46.91 103 ARG A CA 1
ATOM 798 C C . ARG A 1 103 ? -2.169 -8.601 -12.247 1.00 46.91 103 ARG A C 1
ATOM 800 O O . ARG A 1 103 ? -3.108 -8.236 -12.951 1.00 46.91 103 ARG A O 1
ATOM 807 N N . HIS A 1 104 ? -1.630 -7.816 -11.317 1.00 51.81 104 HIS A N 1
ATOM 808 C CA . HIS A 1 104 ? -2.002 -6.408 -11.169 1.00 51.81 104 HIS A CA 1
ATOM 809 C C . HIS A 1 104 ? -0.836 -5.490 -11.500 1.00 51.81 104 HIS A C 1
ATOM 811 O O . HIS A 1 104 ? 0.268 -5.625 -10.985 1.00 51.81 104 HIS A O 1
ATOM 817 N N . THR A 1 105 ? -1.095 -4.558 -12.414 1.00 49.75 105 THR A N 1
ATOM 818 C CA . THR A 1 105 ? -0.194 -3.433 -12.656 1.00 49.75 105 THR A CA 1
ATOM 819 C C . THR A 1 105 ? -0.590 -2.365 -11.642 1.00 49.75 105 THR A C 1
ATOM 821 O O . THR A 1 105 ? -1.755 -1.958 -11.677 1.00 49.75 105 THR A O 1
ATOM 824 N N . PRO A 1 106 ? 0.302 -1.950 -10.726 1.00 50.41 106 PRO A N 1
ATOM 825 C CA . PRO A 1 106 ? 0.010 -0.848 -9.822 1.00 50.41 106 PRO A CA 1
ATOM 826 C C . PRO A 1 106 ? -0.386 0.367 -10.659 1.00 50.41 106 PRO A C 1
ATOM 828 O O . PRO A 1 106 ? 0.310 0.717 -11.612 1.00 50.41 106 PRO A O 1
ATOM 831 N N . ASN A 1 107 ? -1.534 0.959 -10.352 1.00 50.22 107 ASN A N 1
ATOM 832 C CA . ASN A 1 107 ? -1.894 2.254 -10.906 1.00 50.22 107 ASN A CA 1
ATOM 833 C C . ASN A 1 107 ? -1.233 3.323 -10.027 1.00 50.22 107 ASN A C 1
ATOM 835 O O . ASN A 1 107 ? -1.379 3.280 -8.807 1.00 50.22 107 ASN A O 1
ATOM 839 N N . ASP A 1 108 ? -0.516 4.270 -10.633 1.00 52.56 108 ASP A N 1
ATOM 840 C CA . ASP A 1 108 ? 0.128 5.373 -9.905 1.00 52.56 108 ASP A CA 1
ATOM 841 C C . ASP A 1 108 ? -0.883 6.411 -9.385 1.00 52.56 108 ASP A C 1
ATOM 843 O O . ASP A 1 108 ? -0.532 7.277 -8.581 1.00 52.56 108 ASP A O 1
ATOM 847 N N . ALA A 1 109 ? -2.145 6.329 -9.820 1.00 65.50 109 ALA A N 1
ATOM 848 C CA . ALA A 1 109 ? -3.221 7.157 -9.298 1.00 65.50 109 ALA A CA 1
ATOM 849 C C . ALA A 1 109 ? -3.704 6.659 -7.929 1.00 65.50 109 ALA A C 1
ATOM 851 O O . ALA A 1 109 ? -4.078 5.495 -7.772 1.00 65.50 109 ALA A O 1
ATOM 852 N N . ASN A 1 110 ? -3.785 7.578 -6.964 1.00 78.06 110 ASN A N 1
ATOM 853 C CA . ASN A 1 110 ? -4.458 7.321 -5.697 1.00 78.06 110 ASN A CA 1
ATOM 854 C C . ASN A 1 110 ? -5.953 7.090 -5.956 1.00 78.06 110 ASN A C 1
ATOM 856 O O . ASN A 1 110 ? -6.627 7.961 -6.509 1.00 78.06 110 ASN A O 1
ATOM 860 N N . ILE A 1 111 ? -6.480 5.934 -5.553 1.00 82.50 111 ILE A N 1
ATOM 861 C CA . ILE A 1 111 ? -7.911 5.631 -5.678 1.00 82.50 111 ILE A CA 1
ATOM 862 C C . ILE A 1 111 ? -8.541 5.751 -4.302 1.00 82.50 111 ILE A C 1
ATOM 864 O O . ILE A 1 111 ? -8.269 4.936 -3.425 1.00 82.50 111 ILE A O 1
ATOM 868 N N . GLN A 1 112 ? -9.408 6.742 -4.129 1.00 88.25 112 GLN A N 1
ATOM 869 C CA . GLN A 1 112 ? -10.182 6.910 -2.906 1.00 88.25 112 GLN A CA 1
ATOM 870 C C . GLN A 1 112 ? -11.528 6.203 -3.025 1.00 88.25 112 GLN A C 1
ATOM 872 O O . GLN A 1 112 ? -12.191 6.271 -4.061 1.00 88.25 112 GLN A O 1
ATOM 877 N N . THR A 1 113 ? -11.942 5.536 -1.956 1.00 90.38 113 THR A N 1
ATOM 878 C CA . THR A 1 113 ? -13.276 4.952 -1.841 1.00 90.38 113 THR A CA 1
ATOM 879 C C . THR A 1 113 ? -13.783 5.082 -0.414 1.00 90.38 113 THR A C 1
ATOM 881 O O . THR A 1 113 ? -13.014 5.220 0.534 1.00 90.38 113 THR A O 1
ATOM 884 N N . HIS A 1 114 ? -15.098 5.010 -0.268 1.00 92.12 114 HIS A N 1
ATOM 885 C CA . HIS A 1 114 ? -15.780 5.017 1.017 1.00 92.12 114 HIS A CA 1
ATOM 886 C C . HIS A 1 114 ? -16.493 3.682 1.212 1.00 92.12 114 HIS A C 1
ATOM 888 O O . HIS A 1 114 ? -17.092 3.155 0.271 1.00 92.12 114 HIS A O 1
ATOM 894 N N . VAL A 1 115 ? -16.406 3.125 2.415 1.00 89.62 115 VAL A N 1
ATOM 895 C CA . VAL A 1 115 ? -17.150 1.933 2.832 1.00 89.62 115 VAL A CA 1
ATOM 896 C C . VAL A 1 115 ? -18.141 2.365 3.895 1.00 89.62 115 VAL A C 1
ATOM 898 O O . VAL A 1 115 ? -17.752 2.952 4.900 1.00 89.62 115 VAL A O 1
ATOM 901 N N . GLU A 1 116 ? -19.415 2.051 3.694 1.00 90.69 116 GLU A N 1
ATOM 902 C CA . GLU A 1 116 ? -20.472 2.399 4.638 1.00 90.69 116 GLU A CA 1
ATOM 903 C C . GLU A 1 116 ? -21.441 1.243 4.825 1.00 90.69 116 GLU A C 1
ATOM 905 O O . GLU A 1 116 ? -21.888 0.611 3.867 1.00 90.69 116 GLU A O 1
ATOM 910 N N . ASN A 1 117 ? -21.775 0.981 6.082 1.00 85.50 117 ASN A N 1
ATOM 911 C CA . ASN A 1 117 ? -22.877 0.125 6.482 1.00 85.50 117 ASN A CA 1
ATOM 912 C C . ASN A 1 117 ? -23.511 0.689 7.776 1.00 85.50 117 ASN A C 1
ATOM 914 O O . ASN A 1 117 ? -22.989 1.643 8.353 1.00 85.50 117 ASN A O 1
ATOM 918 N N . PRO A 1 118 ? -24.624 0.122 8.277 1.00 87.06 118 PRO A N 1
ATOM 919 C CA . PRO A 1 118 ? -25.299 0.645 9.472 1.00 87.06 118 PRO A CA 1
ATOM 920 C C . PRO A 1 118 ? -24.452 0.675 10.757 1.00 87.06 118 PRO A C 1
ATOM 922 O O . PRO A 1 118 ? -24.836 1.317 11.734 1.00 87.06 118 PRO A O 1
ATOM 925 N N . HIS A 1 119 ? -23.332 -0.044 10.786 1.00 86.50 119 HIS A N 1
ATOM 926 C CA . HIS A 1 119 ? -22.480 -0.228 11.956 1.00 86.50 119 HIS A CA 1
ATOM 927 C C . HIS A 1 119 ? -21.138 0.497 11.847 1.00 86.50 119 HIS A C 1
ATOM 929 O O . HIS A 1 119 ? -20.487 0.697 12.874 1.00 86.50 119 HIS A O 1
ATOM 935 N N . LEU A 1 120 ? -20.718 0.899 10.645 1.00 92.19 120 LEU A N 1
ATOM 936 C CA . LEU A 1 120 ? -19.455 1.593 10.430 1.00 92.19 120 LEU A CA 1
ATOM 937 C C . LEU A 1 120 ? -19.436 2.417 9.139 1.00 92.19 120 LEU A C 1
ATOM 939 O O . LEU A 1 120 ? -20.090 2.089 8.151 1.00 92.19 120 LEU A O 1
ATOM 943 N N . SER A 1 121 ? -18.584 3.434 9.127 1.00 91.69 121 SER A N 1
ATOM 944 C CA . SER A 1 121 ? -18.178 4.155 7.923 1.00 91.69 121 SER A CA 1
ATOM 945 C C . SER A 1 121 ? -16.660 4.317 7.911 1.00 91.69 121 SER A C 1
ATOM 947 O O . SER A 1 121 ? -16.090 4.670 8.946 1.00 91.69 121 SER A O 1
ATOM 949 N N . ALA A 1 122 ? -16.007 4.104 6.774 1.00 91.50 122 ALA A N 1
ATOM 950 C CA . ALA A 1 122 ? -14.564 4.240 6.645 1.00 91.50 122 ALA A CA 1
ATOM 951 C C . ALA A 1 122 ? -14.157 4.849 5.303 1.00 91.50 122 ALA A C 1
ATOM 953 O O . ALA A 1 122 ? -14.687 4.478 4.256 1.00 91.50 122 ALA A O 1
ATOM 954 N N . GLN A 1 123 ? -13.162 5.731 5.352 1.00 91.88 123 GLN A N 1
ATOM 955 C CA . GLN A 1 123 ? -12.510 6.279 4.166 1.00 91.88 123 GLN A CA 1
ATOM 956 C C . GLN A 1 123 ? -11.242 5.474 3.882 1.00 91.88 123 GLN A C 1
ATOM 958 O O . GLN A 1 123 ? -10.436 5.253 4.789 1.00 91.88 123 GLN A O 1
ATOM 963 N N . LEU A 1 124 ? -11.078 5.043 2.633 1.00 91.94 124 LEU A N 1
ATOM 964 C CA . LEU A 1 124 ? -9.956 4.231 2.178 1.00 91.94 124 LEU A CA 1
ATOM 965 C C . LEU A 1 124 ? -9.255 4.904 0.997 1.00 91.94 124 LEU A C 1
ATOM 967 O O . LEU A 1 124 ? -9.917 5.421 0.093 1.00 91.94 124 LEU A O 1
ATOM 971 N N . THR A 1 125 ? -7.932 4.784 0.942 1.00 88.56 125 THR A N 1
ATOM 972 C CA . THR A 1 125 ? -7.128 5.217 -0.204 1.00 88.56 125 THR A CA 1
ATOM 973 C C . THR A 1 125 ? -6.188 4.100 -0.644 1.00 88.56 125 THR A C 1
ATOM 975 O O . THR A 1 125 ? -5.370 3.621 0.132 1.00 88.56 125 THR A O 1
ATOM 978 N N . LEU A 1 126 ? -6.260 3.689 -1.908 1.00 85.44 126 LEU A N 1
ATOM 979 C CA . LEU A 1 126 ? -5.242 2.843 -2.531 1.00 85.44 126 LEU A CA 1
ATOM 980 C C . LEU A 1 126 ? -4.116 3.730 -3.068 1.00 85.44 126 LEU A C 1
ATOM 982 O O . LEU A 1 126 ? -4.385 4.666 -3.818 1.00 85.44 126 LEU A O 1
ATOM 986 N N . CYS A 1 127 ? -2.877 3.415 -2.709 1.00 80.62 127 CYS A N 1
ATOM 987 C CA . CYS A 1 127 ? -1.678 4.188 -3.013 1.00 80.62 127 CYS A CA 1
ATOM 988 C C . CYS A 1 127 ? -0.568 3.242 -3.488 1.00 80.62 127 CYS A C 1
ATOM 990 O O . CYS A 1 127 ? 0.192 2.709 -2.681 1.00 80.62 127 CYS A O 1
ATOM 992 N N . GLY A 1 128 ? -0.490 2.988 -4.798 1.00 78.81 128 GLY A N 1
ATOM 993 C CA . GLY A 1 128 ? 0.408 1.963 -5.337 1.00 78.81 128 GLY A CA 1
ATOM 994 C C . GLY A 1 128 ? 0.062 0.575 -4.788 1.00 78.81 128 GLY A C 1
ATOM 995 O O . GLY A 1 128 ? -1.029 0.068 -5.035 1.00 78.81 128 GLY A O 1
ATOM 996 N N . ASP A 1 129 ? 0.982 -0.026 -4.035 1.00 82.31 129 ASP A N 1
ATOM 997 C CA . ASP A 1 129 ? 0.819 -1.326 -3.374 1.00 82.31 129 ASP A CA 1
ATOM 998 C C . ASP A 1 129 ? 0.330 -1.232 -1.910 1.00 82.31 129 ASP A C 1
ATOM 1000 O O . ASP A 1 129 ? 0.310 -2.241 -1.199 1.00 82.31 129 ASP A O 1
ATOM 1004 N N . TRP A 1 130 ? -0.130 -0.053 -1.466 1.00 87.12 130 TRP A N 1
ATOM 1005 C CA . TRP A 1 130 ? -0.629 0.190 -0.106 1.00 87.12 130 TRP A CA 1
ATOM 1006 C C . TRP A 1 130 ? -2.124 0.503 -0.051 1.00 87.12 130 TRP A C 1
ATOM 1008 O O . TRP A 1 130 ? -2.634 1.317 -0.819 1.00 87.12 130 TRP A O 1
ATOM 1018 N N . LEU A 1 131 ? -2.807 -0.074 0.937 1.00 90.69 131 LEU A N 1
ATOM 1019 C CA . LEU A 1 131 ? -4.133 0.333 1.401 1.00 90.69 131 LEU A CA 1
ATOM 1020 C C . LEU A 1 131 ? -4.008 1.267 2.609 1.00 90.69 131 LEU A C 1
ATOM 1022 O O . LEU A 1 131 ? -3.676 0.808 3.699 1.00 90.69 131 LEU A O 1
ATOM 1026 N N . ALA A 1 132 ? -4.332 2.545 2.447 1.00 90.38 132 ALA A N 1
ATOM 1027 C CA . ALA A 1 132 ? -4.559 3.463 3.558 1.00 90.38 132 ALA A CA 1
ATOM 1028 C C . ALA A 1 132 ? -5.985 3.320 4.089 1.00 90.38 132 ALA A C 1
ATOM 1030 O O . ALA A 1 132 ? -6.946 3.379 3.317 1.00 90.38 132 ALA A O 1
ATOM 1031 N N . ILE A 1 133 ? -6.118 3.171 5.405 1.00 90.88 133 ILE A N 1
ATOM 1032 C CA . ILE A 1 133 ? -7.385 3.364 6.107 1.00 90.88 133 ILE A CA 1
ATOM 1033 C C . ILE A 1 133 ? -7.323 4.747 6.756 1.00 90.88 133 ILE A C 1
ATOM 1035 O O . ILE A 1 133 ? -6.736 4.923 7.822 1.00 90.88 133 ILE A O 1
ATOM 1039 N N . ASP A 1 134 ? -7.885 5.742 6.071 1.00 86.25 134 ASP A N 1
ATOM 1040 C CA . ASP A 1 134 ? -7.726 7.158 6.424 1.00 86.25 134 ASP A CA 1
ATOM 1041 C C . ASP A 1 134 ? -8.567 7.544 7.642 1.00 86.25 134 ASP A C 1
ATOM 1043 O O . ASP A 1 134 ? -8.180 8.382 8.456 1.00 86.25 134 ASP A O 1
ATOM 1047 N N . SER A 1 135 ? -9.752 6.944 7.761 1.00 86.94 135 SER A N 1
ATOM 1048 C CA . SER A 1 135 ? -10.611 7.109 8.928 1.00 86.94 135 SER A CA 1
ATOM 1049 C C . SER A 1 135 ? -11.550 5.926 9.085 1.00 86.94 135 SER A C 1
ATOM 1051 O O . SER A 1 135 ? -11.988 5.333 8.100 1.00 86.94 135 SER A O 1
ATOM 1053 N N . ILE A 1 136 ? -11.890 5.619 10.334 1.00 88.44 136 ILE A N 1
ATOM 1054 C CA . ILE A 1 136 ? -12.930 4.660 10.692 1.00 88.44 136 ILE A CA 1
ATOM 1055 C C . ILE A 1 136 ? -13.835 5.338 11.714 1.00 88.44 136 ILE A C 1
ATOM 1057 O O . ILE A 1 136 ? -13.368 5.937 12.681 1.00 88.44 136 ILE A O 1
ATOM 1061 N N . ARG A 1 137 ? -15.144 5.219 11.524 1.00 89.44 137 ARG A N 1
ATOM 1062 C CA . ARG A 1 137 ? -16.155 5.566 12.518 1.00 89.44 137 ARG A CA 1
ATOM 1063 C C . ARG A 1 137 ? -17.040 4.353 12.728 1.00 89.44 137 ARG A C 1
ATOM 1065 O O . ARG A 1 137 ? -17.590 3.825 11.770 1.00 89.44 137 ARG A O 1
ATOM 1072 N N . ILE A 1 138 ? -17.183 3.935 13.977 1.00 90.06 138 ILE A N 1
ATOM 1073 C CA . ILE A 1 138 ? -17.984 2.772 14.363 1.00 90.06 138 ILE A CA 1
ATOM 1074 C C . ILE A 1 138 ? -19.187 3.273 15.153 1.00 90.06 138 ILE A C 1
ATOM 1076 O O . ILE A 1 138 ? -19.059 4.156 16.003 1.00 90.06 138 ILE A O 1
ATOM 1080 N N . ALA A 1 139 ? -20.368 2.749 14.836 1.00 89.38 139 ALA A N 1
ATOM 1081 C CA . ALA A 1 139 ? -21.593 3.099 15.534 1.00 89.38 139 ALA A CA 1
ATOM 1082 C C . ALA A 1 139 ? -21.487 2.688 17.017 1.00 89.38 139 ALA A C 1
ATOM 1084 O O . ALA A 1 139 ? -21.033 1.578 17.297 1.00 89.38 139 ALA A O 1
ATOM 1085 N N . PRO A 1 140 ? -21.962 3.505 17.977 1.00 88.44 140 PRO A N 1
ATOM 1086 C CA . PRO A 1 140 ? -21.862 3.180 19.406 1.00 88.44 140 PRO A CA 1
ATOM 1087 C C . PRO A 1 140 ? -22.543 1.863 19.807 1.00 88.44 140 PRO A C 1
ATOM 1089 O O . PRO A 1 140 ? -22.198 1.266 20.820 1.00 88.44 140 PRO A O 1
ATOM 1092 N N . SER A 1 141 ? -23.530 1.420 19.026 1.00 89.44 141 SER A N 1
ATOM 1093 C CA . SER A 1 141 ? -24.267 0.171 19.236 1.00 89.44 141 SER A CA 1
ATOM 1094 C C . SER A 1 141 ? -23.592 -1.061 18.627 1.00 89.44 141 SER A C 1
ATOM 1096 O O . SER A 1 141 ? -24.054 -2.178 18.858 1.00 89.44 141 SER A O 1
ATOM 1098 N N . ALA A 1 142 ? -22.539 -0.884 17.827 1.00 89.25 142 ALA A N 1
ATOM 1099 C CA . ALA A 1 142 ? -21.855 -1.976 17.155 1.00 89.25 142 ALA A CA 1
ATOM 1100 C C . ALA A 1 142 ? -20.744 -2.569 18.030 1.00 89.25 142 ALA A C 1
ATOM 1102 O O . ALA A 1 142 ? -20.060 -1.871 18.778 1.00 89.25 142 ALA A O 1
ATOM 1103 N N . ASN A 1 143 ? -20.521 -3.877 17.896 1.00 90.94 143 ASN A N 1
ATOM 1104 C CA . ASN A 1 143 ? -19.338 -4.511 18.463 1.00 90.94 143 ASN A CA 1
ATOM 1105 C C . ASN A 1 143 ? -18.103 -4.056 17.671 1.00 90.94 143 ASN A C 1
ATOM 1107 O O . ASN A 1 143 ? -17.952 -4.426 16.506 1.00 90.94 143 ASN A O 1
ATOM 1111 N N . ARG A 1 144 ? -17.228 -3.267 18.307 1.00 89.12 144 ARG A N 1
ATOM 1112 C CA . ARG A 1 144 ? -16.052 -2.673 17.659 1.00 89.12 144 ARG A CA 1
ATOM 1113 C C . ARG A 1 144 ? -15.146 -3.713 17.008 1.00 89.12 144 ARG A C 1
ATOM 1115 O O . ARG A 1 144 ? -14.844 -3.582 15.829 1.00 89.12 144 ARG A O 1
ATOM 1122 N N . SER A 1 145 ? -14.761 -4.757 17.737 1.00 88.62 145 SER A N 1
ATOM 1123 C CA . SER A 1 145 ? -13.841 -5.774 17.221 1.00 88.62 145 SER A CA 1
ATOM 1124 C C . SER A 1 145 ? -14.421 -6.512 16.009 1.00 88.62 145 SER A C 1
ATOM 1126 O O . SER A 1 145 ? -13.698 -6.791 15.054 1.00 88.62 145 SER A O 1
ATOM 1128 N N . SER A 1 146 ? -15.730 -6.798 16.015 1.00 90.44 146 SER A N 1
ATOM 1129 C CA . SER A 1 146 ? -16.415 -7.373 14.850 1.00 90.44 146 SER A CA 1
ATOM 1130 C C . SER A 1 146 ? -16.438 -6.394 13.677 1.00 90.44 146 SER A C 1
ATOM 1132 O O . SER A 1 146 ? -16.045 -6.763 12.578 1.00 90.44 146 SER A O 1
ATOM 1134 N N . ALA A 1 147 ? -16.820 -5.136 13.916 1.00 89.44 147 ALA A N 1
ATOM 1135 C CA . ALA A 1 147 ? -16.886 -4.112 12.876 1.00 89.44 147 ALA A CA 1
ATOM 1136 C C . ALA A 1 147 ? -15.513 -3.838 12.238 1.00 89.44 147 ALA A C 1
ATOM 1138 O O . ALA A 1 147 ? -15.413 -3.725 11.018 1.00 89.44 147 ALA A O 1
ATOM 1139 N N . CYS A 1 148 ? -14.444 -3.785 13.039 1.00 88.12 148 CYS A N 1
ATOM 1140 C CA . CYS A 1 148 ? -13.072 -3.651 12.548 1.00 88.12 148 CYS A CA 1
ATOM 1141 C C . CYS A 1 148 ? -12.668 -4.833 11.663 1.00 88.12 148 CYS A C 1
ATOM 1143 O O . CYS A 1 148 ? -12.064 -4.628 10.611 1.00 88.12 148 CYS A O 1
ATOM 1145 N N . ARG A 1 149 ? -13.012 -6.064 12.063 1.00 89.81 149 ARG A N 1
ATOM 1146 C CA . ARG A 1 149 ? -12.713 -7.264 11.275 1.00 89.81 149 ARG A CA 1
ATOM 1147 C C . ARG A 1 149 ? -13.449 -7.252 9.938 1.00 89.81 149 ARG A C 1
ATOM 1149 O O . ARG A 1 149 ? -12.816 -7.484 8.914 1.00 89.81 149 ARG A O 1
ATOM 1156 N N . ASP A 1 150 ? -14.742 -6.940 9.950 1.00 88.94 150 ASP A N 1
ATOM 1157 C CA . ASP A 1 150 ? -15.569 -6.902 8.741 1.00 88.94 150 ASP A CA 1
ATOM 1158 C C . ASP A 1 150 ? -15.085 -5.814 7.774 1.00 88.94 150 ASP A C 1
ATOM 1160 O O . ASP A 1 150 ? -14.944 -6.056 6.574 1.00 88.94 150 ASP A O 1
ATOM 1164 N N . LEU A 1 151 ? -14.758 -4.624 8.296 1.00 89.88 151 LEU A N 1
ATOM 1165 C CA . LEU A 1 151 ? -14.148 -3.561 7.500 1.00 89.88 151 LEU A CA 1
ATOM 1166 C C . LEU A 1 151 ? -12.833 -4.029 6.879 1.00 89.88 151 LEU A C 1
ATOM 1168 O O . LEU A 1 151 ? -12.622 -3.826 5.685 1.00 89.88 151 LEU A O 1
ATOM 1172 N N . PHE A 1 152 ? -11.941 -4.617 7.676 1.00 91.19 152 PHE A N 1
ATOM 1173 C CA . PHE A 1 152 ? -10.629 -5.020 7.189 1.00 91.19 152 PHE A CA 1
ATOM 1174 C C . PHE A 1 152 ? -10.727 -6.119 6.129 1.00 91.19 152 PHE A C 1
ATOM 1176 O O . PHE A 1 152 ? -10.002 -6.065 5.138 1.00 91.19 152 PHE A O 1
ATOM 1183 N N . ASP A 1 153 ? -11.651 -7.069 6.269 1.00 89.81 153 ASP A N 1
ATOM 1184 C CA . ASP A 1 153 ? -11.892 -8.101 5.257 1.00 89.81 153 ASP A CA 1
ATOM 1185 C C . ASP A 1 153 ? -12.358 -7.491 3.924 1.00 89.81 153 ASP A C 1
ATOM 1187 O O . ASP A 1 153 ? -11.767 -7.744 2.869 1.00 89.81 153 ASP A O 1
ATOM 1191 N N . VAL A 1 154 ? -13.344 -6.588 3.969 1.00 90.06 154 VAL A N 1
ATOM 1192 C CA . VAL A 1 154 ? -13.857 -5.888 2.778 1.00 90.06 154 VAL A CA 1
ATOM 1193 C C . VAL A 1 154 ? -12.784 -5.003 2.140 1.00 90.06 154 VAL A C 1
ATOM 1195 O O . VAL A 1 154 ? -12.551 -5.074 0.929 1.00 90.06 154 VAL A O 1
ATOM 1198 N N . ALA A 1 155 ? -12.111 -4.177 2.942 1.00 91.50 155 ALA A N 1
ATOM 1199 C CA . ALA A 1 155 ? -11.110 -3.224 2.478 1.00 91.50 155 ALA A CA 1
ATOM 1200 C C . ALA A 1 155 ? -9.880 -3.935 1.902 1.00 91.50 155 ALA A C 1
ATOM 1202 O O . ALA A 1 155 ? -9.425 -3.596 0.807 1.00 91.50 155 ALA A O 1
ATOM 1203 N N . SER A 1 156 ? -9.371 -4.956 2.597 1.00 90.50 156 SER A N 1
ATOM 1204 C CA . SER A 1 156 ? -8.232 -5.739 2.118 1.00 90.50 156 SER A CA 1
ATOM 1205 C C . SER A 1 156 ? -8.590 -6.515 0.856 1.00 90.50 156 SER A C 1
ATOM 1207 O O . SER A 1 156 ? -7.811 -6.498 -0.089 1.00 90.50 156 SER A O 1
ATOM 1209 N N . THR A 1 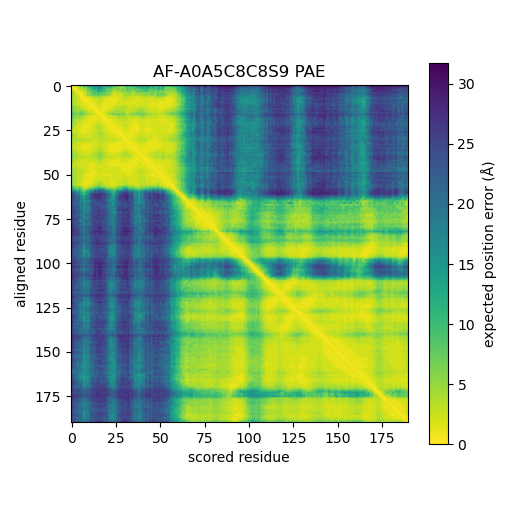157 ? -9.778 -7.118 0.765 1.00 89.31 157 THR A N 1
ATOM 1210 C CA . THR A 1 157 ? -10.234 -7.791 -0.460 1.00 89.31 157 THR A CA 1
ATOM 1211 C C . THR A 1 157 ? -10.288 -6.822 -1.641 1.00 89.31 157 THR A C 1
ATOM 1213 O O . THR A 1 157 ? -9.759 -7.119 -2.715 1.00 89.31 157 THR A O 1
ATOM 1216 N N . TRP A 1 158 ? -10.861 -5.632 -1.440 1.00 88.06 158 TRP A N 1
ATOM 1217 C CA . TRP A 1 158 ? -10.909 -4.581 -2.457 1.00 88.06 158 TRP A CA 1
ATOM 1218 C C . TRP A 1 158 ? -9.512 -4.135 -2.912 1.00 88.06 158 TRP A C 1
ATOM 1220 O O . TRP A 1 158 ? -9.269 -4.012 -4.118 1.00 88.06 158 TRP A O 1
ATOM 1230 N N . ALA A 1 159 ? -8.595 -3.914 -1.971 1.00 88.56 159 ALA A N 1
ATOM 1231 C CA . ALA A 1 159 ? -7.253 -3.421 -2.257 1.00 88.56 159 ALA A CA 1
ATOM 1232 C C . ALA A 1 159 ? -6.361 -4.496 -2.899 1.00 88.56 159 ALA A C 1
ATOM 1234 O O . ALA A 1 159 ? -5.658 -4.227 -3.873 1.00 88.56 159 ALA A O 1
ATOM 1235 N N . ARG A 1 160 ? -6.436 -5.742 -2.418 1.00 85.75 160 ARG A N 1
ATOM 1236 C CA . ARG A 1 160 ? -5.691 -6.895 -2.956 1.00 85.75 160 ARG A CA 1
ATOM 1237 C C . ARG A 1 160 ? -6.085 -7.203 -4.394 1.00 85.75 160 ARG A C 1
ATOM 1239 O O . ARG A 1 160 ? -5.215 -7.424 -5.230 1.00 85.75 160 ARG A O 1
ATOM 1246 N N . ALA A 1 161 ? -7.377 -7.103 -4.715 1.00 81.88 161 ALA A N 1
ATOM 1247 C CA . ALA A 1 161 ? -7.887 -7.183 -6.088 1.00 81.88 161 ALA A CA 1
ATOM 1248 C C . ALA A 1 161 ? -7.410 -6.031 -7.001 1.00 81.88 161 ALA A C 1
ATOM 1250 O O . ALA A 1 161 ? -7.868 -5.902 -8.134 1.00 81.88 161 ALA A O 1
ATOM 1251 N N . ARG A 1 162 ? -6.551 -5.140 -6.496 1.00 80.88 162 ARG A N 1
ATOM 1252 C CA . ARG A 1 162 ? -5.905 -4.045 -7.228 1.00 80.88 162 ARG A CA 1
ATOM 1253 C C . ARG A 1 162 ? -4.386 -4.031 -7.032 1.00 80.88 162 ARG A C 1
ATOM 1255 O O . ARG A 1 162 ? -3.731 -3.105 -7.494 1.00 80.88 162 ARG A O 1
ATOM 1262 N N . GLY A 1 163 ? -3.829 -5.067 -6.402 1.00 78.06 163 GLY A N 1
ATOM 1263 C CA . GLY A 1 163 ? -2.390 -5.222 -6.199 1.00 78.06 163 GLY A CA 1
ATOM 1264 C C . GLY A 1 163 ? -1.849 -4.628 -4.901 1.00 78.06 163 GLY A C 1
ATOM 1265 O O . GLY A 1 163 ? -0.634 -4.522 -4.775 1.00 78.06 163 GLY A O 1
ATOM 1266 N N . ALA A 1 164 ? -2.701 -4.251 -3.939 1.00 83.94 164 ALA A N 1
ATOM 1267 C CA . ALA A 1 164 ? -2.216 -3.894 -2.610 1.00 83.94 164 ALA A CA 1
ATOM 1268 C C . ALA A 1 164 ? -1.689 -5.122 -1.869 1.00 83.94 164 ALA A C 1
ATOM 1270 O O . ALA A 1 164 ? -2.327 -6.178 -1.840 1.00 83.94 164 ALA A O 1
ATOM 1271 N N . VAL A 1 165 ? -0.545 -4.941 -1.226 1.00 85.19 165 VAL A N 1
ATOM 1272 C CA . VAL A 1 165 ? 0.195 -5.983 -0.505 1.00 85.19 165 VAL A CA 1
ATOM 1273 C C . VAL A 1 165 ? 0.489 -5.576 0.935 1.00 85.19 165 VAL A C 1
ATOM 1275 O O . VAL A 1 165 ? 0.819 -6.422 1.759 1.00 85.19 165 VAL A O 1
ATOM 1278 N N . HIS A 1 166 ? 0.303 -4.297 1.253 1.00 90.19 166 HIS A N 1
ATOM 1279 C CA . HIS A 1 166 ? 0.415 -3.759 2.596 1.00 90.19 166 HIS A CA 1
ATOM 1280 C C . HIS A 1 166 ? -0.798 -2.884 2.911 1.00 90.19 166 HIS A C 1
ATOM 1282 O O . HIS A 1 166 ? -1.456 -2.341 2.019 1.00 90.19 166 HIS A O 1
ATOM 1288 N N . ALA A 1 167 ? -1.093 -2.743 4.193 1.00 92.12 167 ALA A N 1
ATOM 1289 C CA . ALA A 1 167 ? -2.078 -1.811 4.703 1.00 92.12 167 ALA A CA 1
ATOM 1290 C C . ALA A 1 167 ? -1.472 -0.977 5.818 1.00 92.12 167 ALA A C 1
ATOM 1292 O O . ALA A 1 167 ? -0.510 -1.386 6.469 1.00 92.12 167 ALA A O 1
ATOM 1293 N N . TRP A 1 168 ? -2.055 0.187 6.048 1.00 91.88 168 TRP A N 1
ATOM 1294 C CA . TRP A 1 168 ? -1.621 1.065 7.110 1.00 91.88 168 TRP A CA 1
ATOM 1295 C C . TRP A 1 168 ? -2.743 1.970 7.594 1.00 91.88 168 TRP A C 1
ATOM 1297 O O . TRP A 1 168 ? -3.712 2.244 6.881 1.00 91.88 168 TRP A O 1
ATOM 1307 N N . MET A 1 169 ? -2.599 2.413 8.833 1.00 90.44 169 MET A N 1
ATOM 1308 C CA . MET A 1 169 ? -3.536 3.298 9.495 1.00 90.44 169 MET A CA 1
ATOM 1309 C C . MET A 1 169 ? -2.793 4.193 10.478 1.00 90.44 169 MET A C 1
ATOM 1311 O O . MET A 1 169 ? -1.870 3.753 11.165 1.00 90.44 169 MET A O 1
ATOM 1315 N N . ILE A 1 170 ? -3.227 5.446 10.560 1.00 88.19 170 ILE A N 1
ATOM 1316 C CA . ILE A 1 170 ? -2.757 6.382 11.574 1.00 88.19 170 ILE A CA 1
ATOM 1317 C C . ILE A 1 170 ? -3.730 6.329 12.750 1.00 88.19 170 ILE A C 1
ATOM 1319 O O . ILE A 1 170 ? -4.933 6.522 12.570 1.00 88.19 170 ILE A O 1
ATOM 1323 N N . THR A 1 171 ? -3.213 6.105 13.951 1.00 86.50 171 THR A N 1
ATOM 1324 C CA . THR A 1 171 ? -3.989 6.167 15.196 1.00 86.50 171 THR A CA 1
ATOM 1325 C C . THR A 1 171 ? -3.439 7.260 16.100 1.00 86.50 171 THR A C 1
ATOM 1327 O O . THR A 1 171 ? -2.255 7.583 16.041 1.00 86.50 171 THR A O 1
ATOM 1330 N N . ASP A 1 172 ? -4.280 7.826 16.954 1.00 83.81 172 ASP A N 1
ATOM 1331 C CA . ASP A 1 172 ? -3.829 8.724 18.020 1.00 83.81 172 ASP A CA 1
ATOM 1332 C C . ASP A 1 172 ? -3.342 7.904 19.229 1.00 83.81 172 ASP A C 1
ATOM 1334 O O . ASP A 1 172 ? -3.868 6.822 19.494 1.00 83.81 172 ASP A O 1
ATOM 1338 N N . GLU A 1 173 ? -2.356 8.399 19.979 1.00 74.25 173 GLU A N 1
ATOM 1339 C CA . GLU A 1 173 ? -1.884 7.776 21.225 1.00 74.25 173 GLU A CA 1
ATOM 1340 C C . GLU A 1 173 ? -2.989 7.577 22.272 1.00 74.25 173 GLU A C 1
ATOM 1342 O O . GLU A 1 173 ? -2.912 6.663 23.099 1.00 74.25 173 GLU A O 1
ATOM 1347 N N . SER A 1 174 ? -4.021 8.419 22.238 1.00 74.50 174 SER A N 1
ATOM 1348 C CA . SER A 1 174 ? -5.189 8.303 23.108 1.00 74.50 174 SER A CA 1
ATOM 1349 C C . SER A 1 174 ? -6.151 7.177 22.700 1.00 74.50 174 SER A C 1
ATOM 1351 O O . SER A 1 174 ? -6.913 6.704 23.545 1.00 74.50 174 SER A O 1
ATOM 1353 N N . ASP A 1 175 ? -6.082 6.676 21.461 1.00 77.06 175 ASP A N 1
ATOM 1354 C CA . ASP A 1 175 ? -6.971 5.632 20.928 1.00 77.06 175 ASP A CA 1
ATOM 1355 C C . ASP A 1 175 ? -6.358 4.225 21.053 1.00 77.06 175 ASP A C 1
ATOM 1357 O O . ASP A 1 175 ? -6.139 3.481 20.090 1.00 77.06 175 ASP A O 1
ATOM 1361 N N . ASN A 1 176 ? -6.048 3.851 22.296 1.00 75.00 176 ASN A N 1
ATOM 1362 C CA . ASN A 1 176 ? -5.438 2.554 22.609 1.00 75.00 176 ASN A CA 1
ATOM 1363 C C . ASN A 1 176 ? -6.355 1.370 22.282 1.00 75.00 176 ASN A C 1
ATOM 1365 O O . ASN A 1 176 ? -5.891 0.252 22.043 1.00 75.00 176 ASN A O 1
ATOM 1369 N N . GLU A 1 177 ? -7.659 1.607 22.286 1.00 83.44 177 GLU A N 1
ATOM 1370 C CA . GLU A 1 177 ? -8.661 0.585 22.058 1.00 83.44 177 GLU A CA 1
ATOM 1371 C C . GLU A 1 177 ? -8.742 0.171 20.581 1.00 83.44 177 GLU A C 1
ATOM 1373 O O . GLU A 1 177 ? -8.679 -1.025 20.291 1.00 83.44 177 GLU A O 1
ATOM 1378 N N . LEU A 1 178 ? -8.781 1.126 19.643 1.00 82.56 178 LEU A N 1
ATOM 1379 C CA . LEU A 1 178 ? -8.731 0.816 18.212 1.00 82.56 178 LEU A CA 1
ATOM 1380 C C . LEU A 1 178 ? -7.389 0.193 17.816 1.00 82.56 178 LEU A C 1
ATOM 1382 O O . LEU A 1 178 ? -7.354 -0.795 17.082 1.00 82.56 178 LEU A O 1
ATOM 1386 N N . ALA A 1 179 ? -6.283 0.715 18.355 1.00 84.06 179 ALA A N 1
ATOM 1387 C CA . ALA A 1 179 ? -4.960 0.138 18.137 1.00 84.06 179 ALA A CA 1
ATOM 1388 C C . ALA A 1 179 ? -4.884 -1.331 18.599 1.00 84.06 179 ALA A C 1
ATOM 1390 O O . ALA A 1 179 ? -4.199 -2.143 17.981 1.00 84.06 179 ALA A O 1
ATOM 1391 N N . THR A 1 180 ? -5.603 -1.700 19.664 1.00 88.69 180 THR A N 1
ATOM 1392 C CA . THR A 1 180 ? -5.662 -3.085 20.160 1.00 88.69 180 THR A CA 1
ATOM 1393 C C . THR A 1 180 ? -6.398 -4.003 19.183 1.00 88.69 180 THR A C 1
ATOM 1395 O O . THR A 1 180 ? -5.894 -5.083 18.869 1.00 88.69 180 THR A O 1
ATOM 1398 N N . ASP A 1 181 ? -7.541 -3.565 18.648 1.00 89.25 181 ASP A N 1
ATOM 1399 C CA . ASP A 1 181 ? -8.288 -4.330 17.641 1.00 89.25 181 ASP A CA 1
ATOM 1400 C C . ASP A 1 181 ? -7.493 -4.492 16.33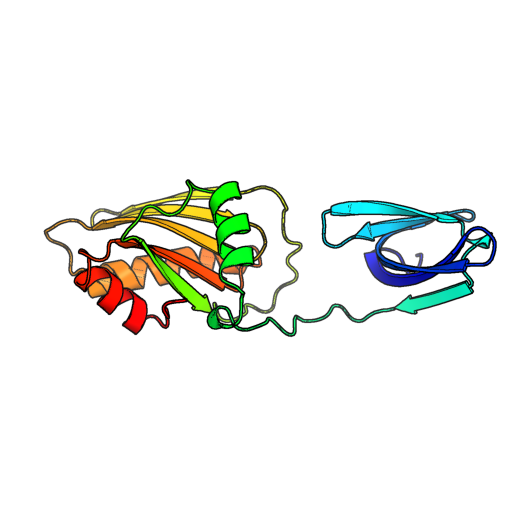5 1.00 89.25 181 ASP A C 1
ATOM 1402 O O . ASP A 1 181 ? -7.466 -5.580 15.762 1.00 89.25 181 ASP A O 1
ATOM 1406 N N . LEU A 1 182 ? -6.783 -3.451 15.890 1.00 88.25 182 LEU A N 1
ATOM 1407 C CA . LEU A 1 182 ? -5.922 -3.517 14.703 1.00 88.25 182 LEU A CA 1
ATOM 1408 C C . LEU A 1 182 ? -4.741 -4.474 14.903 1.00 88.25 182 LEU A C 1
ATOM 1410 O O . LEU A 1 182 ? -4.435 -5.268 14.013 1.00 88.25 182 LEU A O 1
ATOM 1414 N N . ARG A 1 183 ? -4.104 -4.476 16.081 1.00 89.75 183 ARG A N 1
ATOM 1415 C CA . ARG A 1 183 ? -3.033 -5.442 16.388 1.00 89.75 183 ARG A CA 1
ATOM 1416 C C . ARG A 1 183 ? -3.528 -6.887 16.330 1.00 89.75 183 ARG A C 1
ATOM 1418 O O . ARG A 1 183 ? -2.812 -7.754 15.835 1.00 89.75 183 ARG A O 1
ATOM 1425 N N . ALA A 1 184 ? -4.768 -7.151 16.746 1.00 89.50 184 ALA A N 1
ATOM 1426 C CA . ALA A 1 184 ? -5.383 -8.474 16.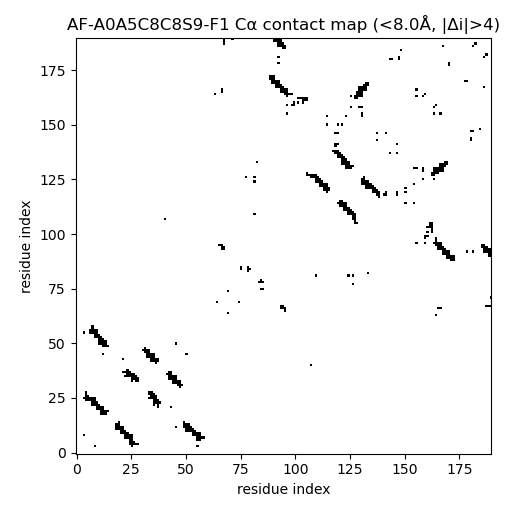606 1.00 89.50 184 ALA A CA 1
ATOM 1427 C C . ALA A 1 184 ? -5.607 -8.895 15.137 1.00 89.50 184 ALA A C 1
ATOM 1429 O O . ALA A 1 184 ? -5.757 -10.084 14.859 1.00 89.50 184 ALA A O 1
ATOM 1430 N N . LEU A 1 185 ? -5.601 -7.940 14.201 1.00 88.44 185 LEU A N 1
ATOM 1431 C CA . LEU A 1 185 ? -5.668 -8.164 12.752 1.00 88.44 185 LEU A CA 1
ATOM 1432 C C . LEU A 1 185 ? -4.281 -8.249 12.088 1.00 88.44 185 LEU A C 1
ATOM 1434 O O . LEU A 1 185 ? -4.196 -8.372 10.869 1.00 88.44 185 LEU A O 1
ATOM 1438 N N . GLY A 1 186 ? -3.200 -8.213 12.873 1.00 89.88 186 GLY A N 1
ATOM 1439 C CA . GLY A 1 186 ? -1.826 -8.324 12.379 1.00 89.88 186 GLY A CA 1
ATOM 1440 C C . GLY A 1 186 ? -1.140 -6.988 12.097 1.00 89.88 186 GLY A C 1
ATOM 1441 O O . GLY A 1 186 ? -0.041 -6.988 11.546 1.00 89.88 186 GLY A O 1
ATOM 1442 N N . PHE A 1 187 ? -1.748 -5.862 12.481 1.00 91.94 187 PHE A N 1
ATOM 1443 C CA . PHE A 1 187 ? -1.055 -4.580 12.431 1.00 91.94 187 PHE A CA 1
ATOM 1444 C C . PHE A 1 187 ? 0.037 -4.496 13.498 1.00 91.94 187 PHE A C 1
ATOM 1446 O O . PHE A 1 187 ? -0.144 -4.920 14.641 1.00 91.94 187 PHE A O 1
ATOM 1453 N N . VAL A 1 188 ? 1.154 -3.878 13.140 1.00 90.56 188 VAL A N 1
ATOM 1454 C CA . VAL A 1 188 ? 2.269 -3.572 14.034 1.00 90.56 188 VAL A CA 1
ATOM 1455 C C . VAL A 1 188 ? 2.652 -2.106 13.904 1.00 90.56 188 VAL A C 1
ATOM 1457 O O . VAL A 1 188 ? 2.452 -1.492 12.862 1.00 90.56 188 VAL A O 1
ATOM 1460 N N . GLU A 1 189 ? 3.164 -1.540 14.985 1.00 88.19 189 GLU A N 1
ATOM 1461 C CA . GLU A 1 189 ? 3.630 -0.154 15.024 1.00 88.19 189 GLU A CA 1
ATOM 1462 C C . GLU A 1 189 ? 5.027 -0.044 14.402 1.00 88.19 189 GLU A C 1
ATOM 1464 O O . GLU A 1 189 ? 5.832 -0.968 14.559 1.00 88.19 189 GLU A O 1
ATOM 1469 N N . VAL A 1 190 ? 5.288 1.055 13.686 1.00 81.12 190 VAL A N 1
ATOM 1470 C CA . VAL A 1 190 ? 6.564 1.335 12.997 1.00 81.12 190 VAL A CA 1
ATOM 1471 C C . VAL A 1 190 ? 7.208 2.598 13.539 1.00 81.12 190 VAL A C 1
ATOM 1473 O O . VAL A 1 190 ? 6.459 3.575 13.765 1.00 81.12 190 VAL A O 1
#

Nearest PDB structures (foldseek):
  7wx5-assembly1_A  TM=4.146E-01  e=1.886E-02  Legionella pneumophila
  7wx6-assembly1_A  TM=3.743E-01  e=1.186E-02  Legionella pneumophila
  7wx7-assembly1_A  TM=4.263E-01  e=6.376E-02  Legionella pneumophila
  6wqb-assembly1_A  TM=3.739E-01  e=1.075E-01  Legionella hackeliae
  6wqc-assembly1_A  TM=3.795E-01  e=1.811E-01  Legionella hackeliae

Mean predicted aligned error: 12.44 Å

Solvent-accessible surface area (backbone atoms only — not comparable to full-atom values): 10830 Å² total; per-residue (Å²): 128,72,89,54,65,72,34,37,33,39,37,30,31,48,58,100,85,44,80,44,80,49,61,22,32,24,78,46,73,59,94,55,36,38,31,25,38,28,92,86,71,48,77,45,79,43,48,50,91,34,51,78,45,75,43,82,41,76,80,72,88,52,93,65,73,54,45,78,71,57,50,67,68,61,51,47,59,53,34,55,73,79,50,67,73,85,55,92,62,54,44,47,32,30,21,70,42,79,86,61,98,71,95,52,74,62,49,88,63,71,46,74,50,77,48,77,56,99,46,35,39,32,40,36,35,37,50,44,43,30,32,38,45,76,44,77,47,69,38,91,88,43,61,60,64,59,51,53,50,54,50,48,53,54,51,47,54,59,32,33,78,46,42,22,44,28,35,37,36,74,42,49,71,86,44,57,66,61,54,49,48,42,40,77,73,56,34,43,78,105

Secondary structure (DSSP, 8-state):
--TTTT-EEEEEEEETTEEEEEEEEEEEE-SSEEEEE-TTS-EEEEEGGGEEEEEE----------GGGS-HHHHHHHHHHHSPPPPTTEEEEEEEPPPPS---PPPSS-EEEEEEETTEEEEEEEETTEEEEEEEEE-TTS-HHHHHHHHHHHHHHHHHTTT--EEEEEEETT-HHHHHHHHHTT-EE-